Protein AF-A0A7S3AMU2-F1 (afdb_monomer)

Radius of gyration: 18.34 Å; Cα contacts (8 Å, |Δi|>4): 197; chains: 1; bounding box: 48×33×52 Å

Secondary structure (DSSP, 8-state):
-HHHHHHIIIIIS---GGG--HHHHHHHHHHIIIIIIIIHHIIIIIIHHHHTTTHHHHHHS-HHHHTT-HHHHHHHHHHHHHHHHTTHHHHHHHHHHHHHHHHTHHHHHH-HHHHHHHHHHHHHHHHB-TT-TTTBSHHHHHHHHHHHHHHIIIIIIS-HHHHHHHHHHHHHHHHHHHHHHH--------

Solvent-accessible surface area (backbone atoms only — not comparable to full-atom values): 10032 Å² total; per-residue (Å²): 76,41,66,28,36,53,45,30,42,42,72,73,65,59,42,54,86,88,68,61,62,62,66,48,37,47,33,34,38,52,45,33,48,53,42,63,48,50,50,45,43,46,43,60,62,57,47,40,48,64,78,31,64,53,39,64,62,38,26,65,44,58,72,77,58,46,78,71,33,62,69,30,47,52,38,27,52,50,51,40,51,40,55,72,68,52,45,51,72,53,53,50,54,50,49,36,29,45,45,42,39,66,76,39,41,72,55,27,76,76,35,55,67,60,40,42,51,51,18,46,51,52,53,40,48,38,36,66,28,85,89,39,91,80,9,56,37,41,63,56,51,59,45,46,75,49,43,60,60,41,34,49,45,30,51,68,65,29,38,64,84,46,25,62,63,51,47,50,53,49,47,36,57,49,36,26,51,47,33,65,78,64,41,68,83,72,85,78,88,123

Nearest PDB structures (foldseek):
  6jc4-assembly2_C  TM=1.880E-01  e=8.154E+00  Klebsiella pneumoniae

InterPro domains:
  IPR007248 Mpv17/PMP22 [PTHR11266] (3-181)

Mean predicted aligned error: 5.04 Å

Structure (mmCIF, N/CA/C/O backbone):
data_AF-A0A7S3AMU2-F1
#
_entry.id   AF-A0A7S3AMU2-F1
#
loop_
_atom_site.group_PDB
_atom_site.id
_atom_site.type_symbol
_atom_site.label_atom_id
_atom_site.label_alt_id
_atom_site.label_comp_id
_atom_site.label_asym_id
_atom_site.label_entity_id
_atom_site.label_seq_id
_atom_site.pdbx_PDB_ins_code
_atom_site.Cartn_x
_atom_site.Cartn_y
_atom_site.Cartn_z
_atom_site.occupancy
_atom_site.B_iso_or_equiv
_atom_site.auth_seq_id
_atom_site.auth_comp_id
_atom_site.auth_asym_id
_atom_site.auth_atom_id
_atom_site.pdbx_PDB_model_num
ATOM 1 N N . THR A 1 1 ? -3.928 -8.415 -5.963 1.00 86.56 1 THR A N 1
ATOM 2 C CA . THR A 1 1 ? -3.057 -7.461 -6.685 1.00 86.56 1 THR A CA 1
ATOM 3 C C . THR A 1 1 ? -2.975 -7.774 -8.166 1.00 86.56 1 THR A C 1
ATOM 5 O O . THR A 1 1 ? -3.229 -6.880 -8.951 1.00 86.56 1 THR A O 1
ATOM 8 N N . GLN A 1 2 ? -2.711 -9.024 -8.560 1.00 92.75 2 GLN A N 1
ATOM 9 C CA . GLN A 1 2 ? -2.654 -9.442 -9.967 1.00 92.75 2 GLN A CA 1
ATOM 10 C C . GLN A 1 2 ? -3.898 -9.038 -10.777 1.00 92.75 2 GLN A C 1
ATOM 12 O O . GLN A 1 2 ? -3.781 -8.435 -11.836 1.00 92.75 2 GLN A O 1
ATOM 17 N N . VAL A 1 3 ? -5.094 -9.329 -10.253 1.00 93.00 3 VAL A N 1
ATOM 18 C CA . VAL A 1 3 ? -6.367 -8.979 -10.909 1.00 93.00 3 VAL A CA 1
ATOM 19 C C . VAL A 1 3 ? -6.549 -7.464 -11.035 1.00 93.00 3 VAL A C 1
ATOM 21 O O . VAL A 1 3 ? -7.041 -7.000 -12.055 1.00 93.00 3 VAL A O 1
ATOM 24 N N . ALA A 1 4 ? -6.124 -6.692 -10.029 1.00 93.44 4 ALA A N 1
ATOM 25 C CA . ALA A 1 4 ? -6.175 -5.229 -10.073 1.00 93.44 4 ALA A CA 1
ATOM 26 C C . ALA A 1 4 ? -5.278 -4.683 -11.192 1.00 93.44 4 ALA A C 1
ATOM 28 O O . ALA A 1 4 ? -5.691 -3.813 -11.946 1.00 93.44 4 ALA A O 1
ATOM 29 N N . ASP A 1 5 ? -4.083 -5.251 -11.350 1.00 93.56 5 ASP A N 1
ATOM 30 C CA . ASP A 1 5 ? -3.174 -4.882 -12.430 1.00 93.56 5 ASP A CA 1
ATOM 31 C C . ASP A 1 5 ? -3.725 -5.244 -13.820 1.00 93.56 5 ASP A C 1
ATOM 33 O O . ASP A 1 5 ? -3.728 -4.399 -14.712 1.00 93.56 5 ASP A O 1
ATOM 37 N N . LEU A 1 6 ? -4.270 -6.454 -14.000 1.00 93.94 6 LEU A N 1
ATOM 38 C CA . LEU A 1 6 ? -4.914 -6.849 -15.262 1.00 93.94 6 LEU A CA 1
ATOM 39 C C . LEU A 1 6 ? -6.111 -5.952 -15.597 1.00 93.94 6 LEU A C 1
ATOM 41 O O . LEU A 1 6 ? -6.285 -5.567 -16.753 1.00 93.94 6 LEU A O 1
ATOM 45 N N . LEU A 1 7 ? -6.917 -5.589 -14.594 1.00 94.31 7 LEU A N 1
ATOM 46 C CA . LEU A 1 7 ? -8.021 -4.648 -14.761 1.00 94.31 7 LEU A CA 1
ATOM 47 C C . LEU A 1 7 ? -7.506 -3.276 -15.206 1.00 94.31 7 LEU A C 1
ATOM 49 O O . LEU A 1 7 ? -8.052 -2.702 -16.142 1.00 94.31 7 LEU A O 1
ATOM 53 N N . THR A 1 8 ? -6.437 -2.764 -14.594 1.00 93.25 8 THR A N 1
ATOM 54 C CA . THR A 1 8 ? -5.825 -1.501 -15.021 1.00 93.25 8 THR A CA 1
ATOM 55 C C . THR A 1 8 ? -5.335 -1.578 -16.466 1.00 93.25 8 THR A C 1
ATOM 57 O O . THR A 1 8 ? -5.681 -0.714 -17.269 1.00 93.25 8 THR A O 1
ATOM 60 N N . GLN A 1 9 ? -4.594 -2.623 -16.839 1.00 92.56 9 GLN A N 1
ATOM 61 C CA . GLN A 1 9 ? -4.056 -2.759 -18.196 1.00 92.56 9 GLN A CA 1
ATOM 62 C C . GLN A 1 9 ? -5.161 -2.885 -19.263 1.00 92.56 9 GLN A C 1
ATOM 64 O O . GLN A 1 9 ? -5.064 -2.297 -20.339 1.00 92.56 9 GLN A O 1
ATOM 69 N N . THR A 1 10 ? -6.238 -3.615 -18.971 1.00 92.75 10 THR A N 1
ATOM 70 C CA . THR A 1 10 ? -7.307 -3.887 -19.950 1.00 92.75 10 THR A CA 1
ATOM 71 C C . THR A 1 10 ? -8.403 -2.822 -19.972 1.00 92.75 10 THR A C 1
ATOM 73 O O . THR A 1 10 ? -8.850 -2.433 -21.046 1.00 92.75 10 THR A O 1
ATOM 76 N N . ALA A 1 11 ? -8.845 -2.322 -18.816 1.00 91.81 11 ALA A N 1
ATOM 77 C CA . ALA A 1 11 ? -9.978 -1.400 -18.725 1.00 91.81 11 ALA A CA 1
ATOM 78 C C . ALA A 1 11 ? -9.556 0.076 -18.695 1.00 91.81 11 ALA A C 1
ATOM 80 O O . ALA A 1 11 ? -10.233 0.909 -19.301 1.00 91.81 11 ALA A O 1
ATOM 81 N N . LEU A 1 12 ? -8.452 0.409 -18.012 1.00 90.38 12 LEU A N 1
ATOM 82 C CA . LEU A 1 12 ? -7.975 1.794 -17.897 1.00 90.38 12 LEU A CA 1
ATOM 83 C C . LEU A 1 12 ? -7.012 2.155 -19.033 1.00 90.38 12 LEU A C 1
ATOM 85 O O . LEU A 1 12 ? -7.186 3.189 -19.671 1.00 90.38 12 LEU A O 1
ATOM 89 N N . GLU A 1 13 ? -6.044 1.285 -19.328 1.00 89.75 13 GLU A N 1
ATOM 90 C CA . GLU A 1 13 ? -5.067 1.488 -20.412 1.00 89.75 13 GLU A CA 1
ATOM 91 C C . GLU A 1 13 ? -5.557 0.969 -21.774 1.00 89.75 13 GLU A C 1
ATOM 93 O O . GLU A 1 13 ? -4.945 1.271 -22.795 1.00 89.75 13 GLU A O 1
ATOM 98 N N . ARG A 1 14 ? -6.669 0.218 -21.811 1.00 91.19 14 ARG A N 1
ATOM 99 C CA . ARG A 1 14 ? -7.281 -0.337 -23.036 1.00 91.19 14 ARG A CA 1
ATOM 100 C C . ARG A 1 14 ? -6.330 -1.187 -23.889 1.00 91.19 14 ARG A C 1
ATOM 102 O O . ARG A 1 14 ? -6.468 -1.224 -25.112 1.00 91.19 14 ARG A O 1
ATOM 109 N N . LYS A 1 15 ? -5.384 -1.891 -23.262 1.00 89.62 15 LYS A N 1
ATOM 110 C CA . LYS A 1 15 ? -4.494 -2.824 -23.964 1.00 89.62 15 LYS A CA 1
ATOM 111 C C . LYS A 1 15 ? -5.264 -4.048 -24.445 1.00 89.62 15 LYS A C 1
ATOM 113 O O . LYS A 1 15 ? -6.112 -4.583 -23.725 1.00 89.62 15 LYS A O 1
ATOM 118 N N . ALA A 1 16 ? -4.941 -4.516 -25.649 1.00 90.75 16 ALA A N 1
ATOM 119 C CA . ALA A 1 16 ? -5.416 -5.809 -26.114 1.00 90.75 16 ALA A CA 1
ATOM 120 C C . ALA A 1 16 ? -4.770 -6.931 -25.288 1.00 90.75 16 ALA A C 1
ATOM 122 O O . ALA A 1 16 ? -3.679 -6.772 -24.744 1.00 90.75 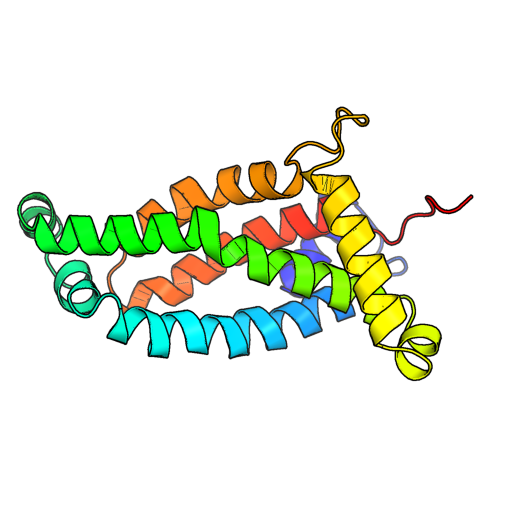16 ALA A O 1
ATOM 123 N N . TRP A 1 17 ? -5.416 -8.098 -25.229 1.00 86.69 17 TRP A N 1
ATOM 124 C CA . TRP A 1 17 ? -4.894 -9.260 -24.495 1.00 86.69 17 TRP A CA 1
ATOM 125 C C . TRP A 1 17 ? -3.487 -9.690 -24.938 1.00 86.69 17 TRP A C 1
ATOM 127 O O . TRP A 1 17 ? -2.725 -10.207 -24.124 1.00 86.69 17 TRP A O 1
ATOM 137 N N . ALA A 1 18 ? -3.142 -9.463 -26.208 1.00 88.62 18 ALA A N 1
ATOM 138 C CA . ALA A 1 18 ? -1.820 -9.757 -26.755 1.00 88.62 18 ALA A CA 1
ATOM 139 C C . ALA A 1 18 ? -0.721 -8.808 -26.239 1.00 88.62 18 ALA A C 1
ATOM 141 O O . ALA A 1 18 ? 0.439 -9.206 -26.188 1.00 88.62 18 ALA A O 1
ATOM 142 N N . ASP A 1 19 ? -1.090 -7.598 -25.808 1.00 90.44 19 ASP A N 1
ATOM 143 C CA . ASP A 1 19 ? -0.165 -6.527 -25.415 1.00 90.44 19 ASP A CA 1
ATOM 144 C C . ASP A 1 19 ? -0.046 -6.379 -23.888 1.00 90.44 19 ASP A C 1
ATOM 146 O O . ASP A 1 19 ? 0.442 -5.366 -23.379 1.00 90.44 19 ASP A O 1
ATOM 150 N N . ILE A 1 20 ? -0.532 -7.368 -23.130 1.00 91.94 20 ILE A N 1
ATOM 151 C CA . ILE A 1 20 ? -0.447 -7.364 -21.668 1.00 91.94 20 ILE A CA 1
ATOM 152 C C . ILE A 1 20 ? 1.016 -7.475 -21.232 1.00 91.94 20 ILE A C 1
ATOM 154 O O . ILE A 1 20 ? 1.739 -8.399 -21.609 1.00 91.94 20 ILE A O 1
ATOM 158 N N . ASP A 1 21 ? 1.432 -6.559 -20.356 1.00 92.00 21 ASP A N 1
ATOM 159 C CA . ASP A 1 21 ? 2.734 -6.604 -19.705 1.00 92.00 21 ASP A CA 1
ATOM 160 C C . ASP A 1 21 ? 2.694 -7.617 -18.552 1.00 92.00 21 ASP A C 1
ATOM 162 O O . ASP A 1 21 ? 2.280 -7.329 -17.421 1.00 92.00 21 ASP A O 1
ATOM 166 N N . TRP A 1 22 ? 3.125 -8.839 -18.859 1.00 92.62 22 TRP A N 1
ATOM 167 C CA . TRP A 1 22 ? 3.223 -9.928 -17.890 1.00 92.62 22 TRP A CA 1
ATOM 168 C C . TRP A 1 22 ? 4.362 -9.740 -16.881 1.00 92.62 22 TRP A C 1
ATOM 170 O O . TRP A 1 22 ? 4.283 -10.294 -15.784 1.00 92.62 22 TRP A O 1
ATOM 180 N N . ARG A 1 23 ? 5.396 -8.941 -17.194 1.00 91.19 23 ARG A N 1
ATOM 181 C CA . ARG A 1 23 ? 6.473 -8.628 -16.235 1.00 91.19 23 ARG A CA 1
ATOM 182 C C . ARG A 1 23 ? 5.950 -7.708 -15.142 1.00 91.19 23 ARG A C 1
ATOM 184 O O . ARG A 1 23 ? 6.099 -8.016 -13.961 1.00 91.19 23 ARG A O 1
ATOM 191 N N . ARG A 1 24 ? 5.231 -6.650 -15.522 1.00 91.00 24 ARG A N 1
ATOM 192 C CA . ARG A 1 24 ? 4.463 -5.813 -14.590 1.00 91.00 24 ARG A CA 1
ATOM 193 C C . ARG A 1 24 ? 3.499 -6.656 -13.757 1.00 91.00 24 ARG A C 1
ATOM 195 O O . ARG A 1 24 ? 3.449 -6.516 -12.535 1.00 91.00 24 ARG A O 1
ATOM 202 N N . ASN A 1 25 ? 2.781 -7.584 -14.387 1.00 94.06 25 ASN A N 1
ATOM 203 C CA . ASN A 1 25 ? 1.869 -8.463 -13.663 1.00 94.06 25 ASN A CA 1
ATOM 204 C C . ASN A 1 25 ? 2.591 -9.348 -12.628 1.00 94.06 25 ASN A C 1
ATOM 206 O O . ASN A 1 25 ? 2.084 -9.556 -11.520 1.00 94.06 25 ASN A O 1
ATOM 210 N N . ALA A 1 26 ? 3.801 -9.816 -12.948 1.00 93.62 26 ALA A N 1
ATOM 211 C CA . ALA A 1 26 ? 4.656 -10.552 -12.023 1.00 93.62 26 ALA A CA 1
ATOM 212 C C . ALA A 1 26 ? 5.091 -9.688 -10.826 1.00 93.62 26 ALA A C 1
ATOM 214 O O . ALA A 1 26 ? 5.010 -10.169 -9.694 1.00 93.62 26 ALA A O 1
ATOM 215 N N . VAL A 1 27 ? 5.445 -8.409 -11.032 1.00 93.94 27 VAL A N 1
ATOM 216 C CA . VAL A 1 27 ? 5.729 -7.454 -9.935 1.00 93.94 27 VAL A CA 1
ATOM 217 C C . VAL A 1 27 ? 4.553 -7.395 -8.965 1.00 93.94 27 VAL A C 1
ATOM 219 O O . VAL A 1 27 ? 4.725 -7.616 -7.766 1.00 93.94 27 VAL A O 1
ATOM 222 N N . PHE A 1 28 ? 3.338 -7.164 -9.469 1.00 93.50 28 PHE A N 1
ATOM 223 C CA . PHE A 1 28 ? 2.147 -7.081 -8.620 1.00 93.50 28 PHE A CA 1
ATOM 224 C C . PHE A 1 28 ? 1.785 -8.412 -7.961 1.00 93.50 28 PHE A C 1
ATOM 226 O O . PHE A 1 28 ? 1.238 -8.419 -6.855 1.00 93.50 28 PHE A O 1
ATOM 233 N N . THR A 1 29 ? 2.095 -9.538 -8.598 1.00 94.50 29 THR A N 1
ATOM 234 C CA . THR A 1 29 ? 1.893 -10.873 -8.022 1.00 94.50 29 THR A CA 1
ATOM 235 C C . THR A 1 29 ? 2.840 -11.108 -6.847 1.00 94.50 29 THR A C 1
ATOM 237 O O . THR A 1 29 ? 2.378 -11.423 -5.750 1.00 94.50 29 THR A O 1
ATOM 240 N N . LEU A 1 30 ? 4.142 -10.867 -7.034 1.00 93.81 30 LEU A N 1
ATOM 241 C CA . LEU A 1 30 ? 5.155 -11.011 -5.984 1.00 93.81 30 LEU A CA 1
ATOM 242 C C . LEU A 1 30 ? 4.928 -10.026 -4.838 1.00 93.81 30 LEU A C 1
ATOM 244 O O . LEU A 1 30 ? 4.982 -10.414 -3.673 1.00 93.81 30 LEU A O 1
ATOM 248 N N . PHE A 1 31 ? 4.605 -8.774 -5.155 1.00 93.19 31 PHE A N 1
ATOM 249 C CA . PHE A 1 31 ? 4.276 -7.764 -4.157 1.00 93.19 31 PHE A CA 1
ATOM 250 C C . PHE A 1 31 ? 3.013 -8.130 -3.368 1.00 93.19 31 PHE A C 1
ATOM 252 O O . PHE A 1 31 ? 2.988 -8.030 -2.142 1.00 93.19 31 PHE A O 1
ATOM 259 N N . GLY A 1 32 ? 1.976 -8.626 -4.047 1.00 91.94 32 GLY A N 1
ATOM 260 C CA . GLY A 1 32 ? 0.749 -9.071 -3.392 1.00 91.94 32 GLY A CA 1
ATOM 261 C C . GLY A 1 32 ? 0.951 -10.252 -2.457 1.00 91.94 32 GLY A C 1
ATOM 262 O O . GLY A 1 32 ? 0.430 -10.240 -1.347 1.00 91.94 32 GLY A O 1
ATOM 263 N N . PHE A 1 33 ? 1.715 -11.255 -2.881 1.00 92.44 33 PHE A N 1
ATOM 264 C CA . PHE A 1 33 ? 2.000 -12.415 -2.046 1.00 92.44 33 PHE A CA 1
ATOM 265 C C . PHE A 1 33 ? 2.957 -12.069 -0.897 1.00 92.44 33 PHE A C 1
ATOM 267 O O . PHE A 1 33 ? 2.633 -12.280 0.269 1.00 92.44 33 PHE A O 1
ATOM 274 N N . GLY A 1 34 ? 4.121 -11.499 -1.214 1.00 90.31 34 GLY A N 1
ATOM 275 C CA . GLY A 1 34 ? 5.175 -11.241 -0.237 1.00 90.31 34 GLY A CA 1
ATOM 276 C C . GLY A 1 34 ? 4.814 -10.137 0.752 1.00 90.31 34 GLY A C 1
ATOM 277 O O . GLY A 1 34 ? 4.923 -10.333 1.963 1.00 90.31 34 GLY A O 1
ATOM 278 N N . TYR A 1 35 ? 4.353 -8.984 0.260 1.00 88.88 35 TYR A N 1
ATOM 279 C CA . TYR A 1 35 ? 4.034 -7.858 1.130 1.00 88.88 35 TYR A CA 1
ATOM 280 C C . TYR A 1 35 ? 2.628 -7.985 1.720 1.00 88.88 35 TYR A C 1
ATOM 282 O O . TYR A 1 35 ? 2.489 -8.184 2.924 1.00 88.88 35 TYR A O 1
ATOM 290 N N . PHE A 1 36 ? 1.578 -7.925 0.895 1.00 87.19 36 PHE A N 1
ATOM 291 C CA . PHE A 1 36 ? 0.201 -7.934 1.413 1.00 87.19 36 PHE A CA 1
ATOM 292 C C . PHE A 1 36 ? -0.219 -9.274 2.030 1.00 87.19 36 PHE A C 1
ATOM 294 O O . PHE A 1 36 ? -1.037 -9.285 2.949 1.00 87.19 36 PHE A O 1
ATOM 301 N N . GLY A 1 37 ? 0.325 -10.391 1.546 1.00 87.50 37 GLY A N 1
ATOM 302 C CA . GLY A 1 37 ? 0.081 -11.716 2.109 1.00 87.50 37 GLY A CA 1
ATOM 303 C C . GLY A 1 37 ? 0.875 -11.943 3.391 1.00 87.50 37 GLY A C 1
ATOM 304 O O . GLY A 1 37 ? 0.285 -12.097 4.454 1.00 87.50 37 GLY A O 1
ATOM 305 N N . CYS A 1 38 ? 2.208 -11.950 3.315 1.00 90.69 38 CYS A N 1
ATOM 306 C CA . CYS A 1 38 ? 3.047 -12.330 4.456 1.00 90.69 38 CYS A CA 1
ATOM 307 C C . CYS A 1 38 ? 3.329 -11.163 5.417 1.00 90.69 38 CYS A C 1
ATOM 309 O O . CYS A 1 38 ? 3.018 -11.249 6.608 1.00 90.69 38 CYS A O 1
ATOM 311 N N . ALA A 1 39 ? 3.921 -10.070 4.925 1.00 90.31 39 ALA A N 1
ATOM 312 C CA . ALA A 1 39 ? 4.395 -8.978 5.782 1.00 90.31 39 ALA A CA 1
ATOM 313 C C . ALA A 1 39 ? 3.244 -8.210 6.453 1.00 90.31 39 ALA A C 1
ATOM 315 O O . ALA A 1 39 ? 3.280 -7.965 7.660 1.00 90.31 39 ALA A O 1
ATOM 316 N N . GLN A 1 40 ? 2.195 -7.881 5.700 1.00 90.25 40 GLN A N 1
ATOM 317 C CA . GLN A 1 40 ? 1.019 -7.185 6.221 1.00 90.25 40 GLN A CA 1
ATOM 318 C C . GLN A 1 40 ? 0.238 -8.067 7.199 1.00 90.25 40 GLN A C 1
ATOM 320 O O . GLN A 1 40 ? -0.205 -7.577 8.236 1.00 90.25 40 GLN A O 1
ATOM 325 N N . TYR A 1 41 ? 0.110 -9.374 6.932 1.00 90.00 41 TYR A N 1
ATOM 326 C CA . TYR A 1 41 ? -0.484 -10.292 7.906 1.00 90.00 41 TYR A CA 1
ATOM 327 C C . TYR A 1 41 ? 0.320 -10.300 9.206 1.00 90.00 41 TYR A C 1
ATOM 329 O O . TYR A 1 41 ? -0.250 -10.180 10.290 1.00 90.00 41 TYR A O 1
ATOM 337 N N . TYR A 1 42 ? 1.650 -10.382 9.116 1.00 91.62 42 TYR A N 1
ATOM 338 C CA . TYR A 1 42 ? 2.498 -10.316 10.299 1.00 91.62 42 TYR A CA 1
ATOM 339 C C . TYR A 1 42 ? 2.298 -9.001 11.070 1.00 91.62 42 TYR A C 1
ATOM 341 O O . TYR A 1 42 ? 2.078 -9.033 12.283 1.00 91.62 42 TYR A O 1
ATOM 349 N N . LEU A 1 43 ? 2.275 -7.862 10.374 1.00 91.38 43 LEU A N 1
ATOM 350 C CA . LEU A 1 43 ? 2.040 -6.545 10.964 1.00 91.38 43 LEU A CA 1
ATOM 351 C C . LEU A 1 43 ? 0.678 -6.459 11.671 1.00 91.38 43 LEU A C 1
ATOM 353 O O . LEU A 1 43 ? 0.625 -6.166 12.864 1.00 91.38 43 LEU A O 1
ATOM 357 N N . TYR A 1 44 ? -0.420 -6.746 10.974 1.00 88.12 44 TYR A N 1
ATOM 358 C CA . TYR A 1 44 ? -1.763 -6.567 11.527 1.00 88.12 44 TYR A CA 1
ATOM 359 C C . TYR A 1 44 ? -2.145 -7.631 12.555 1.00 88.12 44 TYR A C 1
ATOM 361 O O . TYR A 1 44 ? -2.825 -7.326 13.533 1.00 88.12 44 TYR A O 1
ATOM 369 N N . VAL A 1 45 ? -1.709 -8.878 12.379 1.00 87.56 45 VAL A N 1
ATOM 370 C CA . VAL A 1 45 ? -2.106 -9.963 13.284 1.00 87.56 45 VAL A CA 1
ATOM 371 C C . VAL A 1 45 ? -1.167 -10.082 14.477 1.00 87.56 45 VAL A C 1
ATOM 373 O O . VAL A 1 45 ? -1.645 -10.280 15.592 1.00 87.56 45 VAL A O 1
ATOM 376 N N . ASN A 1 46 ? 0.147 -9.926 14.297 1.00 90.19 46 ASN A N 1
ATOM 377 C CA . ASN A 1 46 ? 1.106 -10.132 15.387 1.00 90.19 46 ASN A CA 1
ATOM 378 C C . ASN A 1 46 ? 1.492 -8.819 16.068 1.00 90.19 46 ASN A C 1
ATOM 380 O O . ASN A 1 46 ? 1.471 -8.740 17.296 1.00 90.19 46 ASN A O 1
ATOM 384 N N . LEU A 1 47 ? 1.844 -7.786 15.299 1.00 91.88 47 LEU A N 1
ATOM 385 C CA . LEU A 1 47 ? 2.338 -6.534 15.878 1.00 91.88 47 LEU A CA 1
ATOM 386 C C . LEU A 1 47 ? 1.192 -5.663 16.393 1.00 91.88 47 LEU A C 1
ATOM 388 O O . LEU A 1 47 ? 1.200 -5.284 17.561 1.00 91.88 47 LEU A O 1
ATOM 392 N N . PHE A 1 48 ? 0.156 -5.420 15.589 1.00 89.56 48 PHE A N 1
ATOM 393 C CA . PHE A 1 48 ? -0.971 -4.578 16.002 1.00 89.56 48 PHE A CA 1
ATOM 394 C C . PHE A 1 48 ? -1.760 -5.184 17.162 1.00 89.56 48 PHE A C 1
ATOM 396 O O . PHE A 1 48 ? -2.146 -4.452 18.069 1.00 89.56 48 PHE A O 1
ATOM 403 N N . SER A 1 49 ? -1.931 -6.508 17.208 1.00 86.19 49 SER A N 1
ATOM 404 C CA . SER A 1 49 ? -2.559 -7.171 18.361 1.00 86.19 49 SER A CA 1
ATOM 405 C C . SER A 1 49 ? -1.792 -6.938 19.667 1.00 86.19 49 SER A C 1
ATOM 407 O O . SER A 1 49 ? -2.397 -6.909 20.737 1.00 86.19 49 SER A O 1
ATOM 409 N N . ARG A 1 50 ? -0.467 -6.738 19.596 1.00 88.50 50 ARG A N 1
ATOM 410 C CA . ARG A 1 50 ? 0.382 -6.432 20.757 1.00 88.50 50 ARG A CA 1
ATOM 411 C C . ARG A 1 50 ? 0.406 -4.940 21.077 1.00 88.50 50 ARG A C 1
ATOM 413 O O . ARG A 1 50 ? 0.271 -4.570 22.238 1.00 88.50 50 ARG A O 1
ATOM 420 N N . TRP A 1 51 ? 0.579 -4.087 20.070 1.00 90.69 51 TRP A N 1
ATOM 421 C CA . TRP A 1 51 ? 0.691 -2.634 20.241 1.00 90.69 51 TRP A CA 1
ATOM 422 C C . TRP A 1 51 ? -0.648 -1.972 20.578 1.00 90.69 51 TRP A C 1
ATOM 424 O O . TRP A 1 51 ? -0.690 -0.991 21.315 1.00 90.69 51 TRP A O 1
ATOM 434 N N . PHE A 1 52 ? -1.752 -2.544 20.096 1.00 88.31 52 PHE A N 1
ATOM 435 C CA . PHE A 1 52 ? -3.108 -2.038 20.272 1.00 88.31 52 PHE A CA 1
ATOM 436 C C . PHE A 1 52 ? -4.011 -3.108 20.894 1.00 88.31 52 PHE A C 1
ATOM 438 O O . PHE A 1 52 ? -5.081 -3.415 20.372 1.00 88.31 52 PHE A O 1
ATOM 445 N N . ALA A 1 53 ? -3.613 -3.659 22.045 1.00 76.00 53 ALA A N 1
ATOM 446 C CA . ALA A 1 53 ? -4.320 -4.752 22.728 1.00 76.00 53 ALA A CA 1
ATOM 447 C C . ALA A 1 53 ? -5.819 -4.476 23.025 1.00 76.00 53 ALA A C 1
ATOM 449 O O . ALA A 1 53 ? -6.605 -5.405 23.197 1.00 76.00 53 ALA A O 1
ATOM 450 N N . GLY A 1 54 ? -6.255 -3.208 23.036 1.00 80.88 54 GLY A N 1
ATOM 451 C CA . GLY A 1 54 ? -7.667 -2.814 23.172 1.00 80.88 54 GLY A CA 1
ATOM 452 C C . GLY A 1 54 ? -8.479 -2.793 21.866 1.00 80.88 54 GLY A C 1
ATOM 453 O O . GLY A 1 54 ? -9.704 -2.668 21.913 1.00 80.88 54 GLY A O 1
ATOM 454 N N . ALA A 1 55 ? -7.833 -2.925 20.704 1.00 83.00 55 ALA A N 1
ATOM 455 C CA . ALA A 1 55 ? -8.467 -2.784 19.395 1.00 83.00 55 ALA A CA 1
ATOM 456 C C . ALA A 1 55 ? -9.523 -3.862 19.136 1.00 83.00 55 ALA A C 1
ATO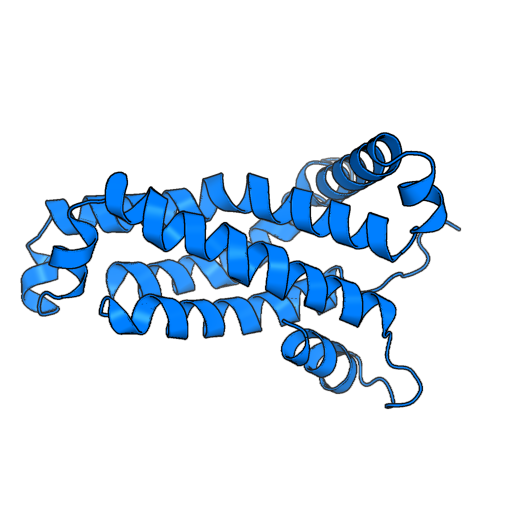M 458 O O . ALA A 1 55 ? -10.592 -3.547 18.617 1.00 83.00 55 ALA A O 1
ATOM 459 N N . ALA A 1 56 ? -9.261 -5.107 19.549 1.00 84.19 56 ALA A N 1
ATOM 460 C CA . ALA A 1 56 ? -10.199 -6.213 19.370 1.00 84.19 56 ALA A CA 1
ATOM 461 C C . ALA A 1 56 ? -11.491 -6.013 20.172 1.00 84.19 56 ALA A C 1
ATOM 463 O O . ALA A 1 56 ? -12.589 -6.221 19.655 1.00 84.19 56 ALA A O 1
ATOM 464 N N . ARG A 1 57 ? -11.369 -5.540 21.419 1.00 88.25 57 ARG A N 1
ATOM 465 C CA . ARG A 1 57 ? -12.521 -5.171 22.250 1.00 88.25 57 ARG A CA 1
ATOM 466 C C . ARG A 1 57 ? -13.313 -4.044 21.590 1.00 88.25 57 ARG A C 1
ATOM 468 O O . ARG A 1 57 ? -14.522 -4.170 21.439 1.00 88.25 57 ARG A O 1
ATOM 475 N N . PHE A 1 58 ? -12.633 -2.972 21.184 1.00 88.75 58 PHE A N 1
ATOM 476 C CA . PHE A 1 58 ? -13.261 -1.801 20.570 1.00 88.75 58 PHE A CA 1
ATOM 477 C C . PHE A 1 58 ? -14.015 -2.152 19.279 1.00 88.75 58 PHE A C 1
ATOM 479 O O . PHE A 1 58 ? -15.184 -1.803 19.135 1.00 88.75 58 PHE A O 1
ATOM 486 N N . ALA A 1 59 ? -13.398 -2.908 18.366 1.00 88.06 59 ALA A N 1
ATOM 487 C CA . ALA A 1 59 ? -14.035 -3.267 17.098 1.00 88.06 59 ALA A CA 1
ATOM 488 C C . ALA A 1 59 ? -15.222 -4.229 17.254 1.00 88.06 59 ALA A C 1
ATOM 490 O O . ALA A 1 59 ? -16.053 -4.310 16.359 1.00 88.06 59 ALA A O 1
ATOM 491 N N . ASN A 1 60 ? -15.344 -4.948 18.369 1.00 88.44 60 ASN A N 1
ATOM 492 C CA . ASN A 1 60 ? -16.482 -5.842 18.598 1.00 88.44 60 ASN A CA 1
ATOM 493 C C . ASN A 1 60 ? -17.625 -5.181 19.387 1.00 88.44 60 ASN A C 1
ATOM 495 O O . ASN A 1 60 ? -18.691 -5.774 19.534 1.00 88.44 60 ASN A O 1
ATOM 499 N N . GLN A 1 61 ? -17.448 -3.947 19.865 1.00 89.31 61 GLN A N 1
ATOM 500 C CA . GLN A 1 61 ? -18.523 -3.197 20.514 1.00 89.31 61 GLN A CA 1
ATOM 501 C C . GLN A 1 61 ? -19.570 -2.703 19.497 1.00 89.31 61 GLN A C 1
ATOM 503 O O . GLN A 1 61 ? -19.212 -2.374 18.357 1.00 89.31 61 GLN A O 1
ATOM 508 N N . PRO A 1 62 ? -20.843 -2.547 19.913 1.00 87.44 62 PRO A N 1
ATOM 509 C CA . PRO A 1 62 ? -21.840 -1.797 19.152 1.00 87.44 62 PRO A CA 1
ATOM 510 C C . PRO A 1 62 ? -21.383 -0.353 18.911 1.00 87.44 62 PRO A C 1
ATOM 512 O O . PRO A 1 62 ? -20.770 0.254 19.788 1.00 87.44 62 PRO A O 1
ATOM 515 N N . ILE A 1 63 ? -21.744 0.232 17.764 1.00 84.88 63 ILE A N 1
ATOM 516 C CA . ILE A 1 63 ? -21.322 1.591 17.360 1.00 84.88 63 ILE A CA 1
ATOM 517 C C . ILE A 1 63 ? -21.587 2.626 18.465 1.00 84.88 63 ILE A C 1
ATOM 519 O O . ILE A 1 63 ? -20.718 3.434 18.777 1.00 84.88 63 ILE A O 1
ATOM 523 N N . ARG A 1 64 ? -22.748 2.552 19.130 1.00 87.44 64 ARG A N 1
ATOM 524 C CA . ARG A 1 64 ? -23.102 3.460 20.232 1.00 87.44 64 ARG A CA 1
ATOM 525 C C . ARG A 1 64 ? -22.111 3.397 21.400 1.00 87.44 64 ARG A C 1
ATOM 527 O O . ARG A 1 64 ? -21.773 4.434 21.954 1.00 87.44 64 ARG A O 1
ATOM 534 N N . ALA A 1 65 ? -21.636 2.205 21.757 1.00 88.31 65 ALA A N 1
ATOM 535 C CA . ALA A 1 65 ? -20.660 2.033 22.832 1.00 88.31 65 ALA A CA 1
ATOM 536 C C . ALA A 1 65 ? -19.263 2.530 22.421 1.00 88.31 65 ALA A C 1
ATOM 538 O O . ALA A 1 65 ? -18.543 3.089 23.248 1.00 88.31 65 ALA A O 1
ATOM 539 N N . ARG A 1 66 ? -18.916 2.426 21.129 1.00 87.62 66 ARG A N 1
ATOM 540 C CA . ARG A 1 66 ? -17.653 2.959 20.595 1.00 87.62 66 ARG A CA 1
ATOM 541 C C . ARG A 1 66 ? -17.558 4.475 20.702 1.00 87.62 66 ARG A C 1
ATOM 543 O O . ARG A 1 66 ? -16.465 4.992 20.902 1.00 87.62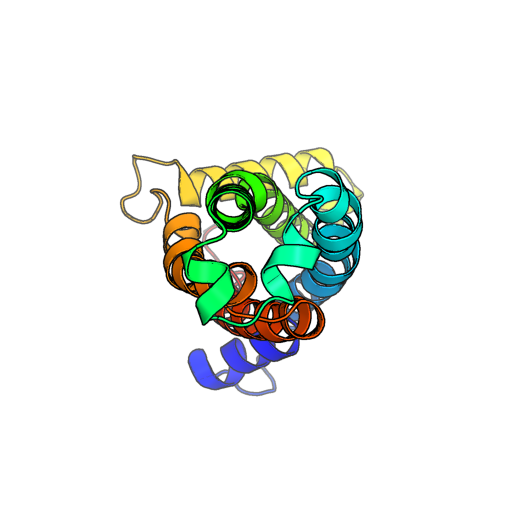 66 ARG A O 1
ATOM 550 N N . MET A 1 67 ? -18.679 5.193 20.600 1.00 87.25 67 MET A N 1
ATOM 551 C CA . MET A 1 67 ? -18.699 6.660 20.712 1.00 87.25 67 MET A CA 1
ATOM 552 C C . MET A 1 67 ? -18.2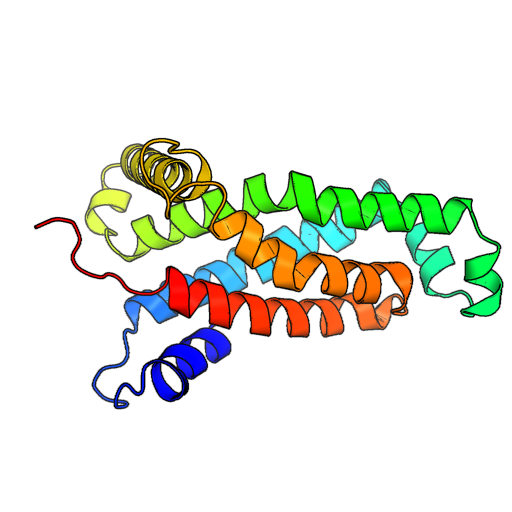60 7.155 22.095 1.00 87.25 67 MET A C 1
ATOM 554 O O . MET A 1 67 ? -17.744 8.262 22.211 1.00 87.25 67 MET A O 1
ATOM 558 N N . THR A 1 68 ? -18.427 6.326 23.125 1.00 90.88 68 THR A N 1
ATOM 559 C CA . THR A 1 68 ? -18.041 6.636 24.508 1.00 90.88 68 THR A CA 1
ATOM 560 C C . THR A 1 68 ? -16.744 5.947 24.951 1.00 90.88 68 THR A C 1
ATOM 562 O O . THR A 1 68 ? -16.203 6.286 26.001 1.00 90.88 68 THR A O 1
ATOM 565 N N . ASP A 1 69 ? -16.214 4.993 24.174 1.00 90.25 69 ASP A N 1
ATOM 566 C CA . ASP A 1 69 ? -14.953 4.298 24.472 1.00 90.25 69 ASP A CA 1
ATOM 567 C C . ASP A 1 69 ? -13.740 5.097 23.964 1.00 90.25 69 ASP A C 1
ATOM 569 O O . ASP A 1 69 ? -13.120 4.761 22.953 1.00 90.25 69 ASP A O 1
ATOM 573 N N . PHE A 1 70 ? -13.376 6.161 24.686 1.00 90.06 70 PHE A N 1
ATOM 574 C CA . PHE A 1 70 ? -12.223 7.007 24.347 1.00 90.06 70 PHE A CA 1
ATOM 575 C C . PHE A 1 70 ? -10.897 6.235 24.288 1.00 90.06 70 PHE A C 1
ATOM 577 O O . PHE A 1 70 ? -10.020 6.562 23.489 1.00 90.06 70 PHE A O 1
ATOM 584 N N . ALA A 1 71 ? -10.732 5.195 25.111 1.00 90.19 71 ALA A N 1
ATOM 585 C CA . ALA A 1 71 ? -9.534 4.359 25.082 1.00 90.19 71 ALA A CA 1
ATOM 586 C C . ALA A 1 71 ? -9.450 3.562 23.770 1.00 90.19 71 ALA A C 1
ATOM 588 O O . ALA A 1 71 ? -8.398 3.524 23.129 1.00 90.19 71 ALA A O 1
ATOM 589 N N . GLY A 1 72 ? -10.571 2.979 23.338 1.00 90.06 72 GLY A N 1
ATOM 590 C CA . GLY A 1 72 ? -10.679 2.292 22.056 1.00 90.06 72 GLY A CA 1
ATOM 591 C C . GLY A 1 72 ? -10.506 3.228 20.857 1.00 90.06 72 GLY A C 1
ATOM 592 O O . GLY A 1 72 ? -9.780 2.890 19.924 1.00 90.06 72 GLY A O 1
ATOM 593 N N . GLN A 1 73 ? -11.067 4.440 20.920 1.00 91.94 73 GLN A N 1
ATOM 594 C CA . GLN A 1 73 ? -10.875 5.473 19.896 1.00 91.94 73 GLN A CA 1
ATOM 595 C C . GLN A 1 73 ? -9.404 5.868 19.757 1.00 91.94 73 GLN A C 1
ATOM 597 O O . GLN A 1 73 ? -8.891 5.912 18.644 1.00 91.94 73 GLN A O 1
ATOM 602 N N . ARG A 1 74 ? -8.687 6.086 20.868 1.00 91.81 74 ARG A N 1
ATOM 603 C CA . ARG A 1 74 ? -7.241 6.374 20.837 1.00 91.81 74 ARG A CA 1
ATOM 604 C C . ARG A 1 74 ? -6.444 5.241 20.197 1.00 91.81 74 ARG A C 1
ATOM 606 O O . ARG A 1 74 ? -5.533 5.510 19.421 1.00 91.81 74 ARG A O 1
ATOM 613 N N . ALA A 1 75 ? -6.793 3.988 20.486 1.00 91.44 75 ALA A N 1
ATOM 614 C CA . ALA A 1 75 ? -6.155 2.835 19.856 1.00 91.44 75 ALA A CA 1
ATOM 615 C C . ALA A 1 75 ? -6.473 2.741 18.352 1.00 91.44 75 ALA A C 1
ATOM 617 O O . ALA A 1 75 ? -5.599 2.375 17.569 1.00 91.44 75 ALA A O 1
ATOM 618 N N . ALA A 1 76 ? -7.698 3.069 17.932 1.00 92.12 76 ALA A N 1
ATOM 619 C CA . ALA A 1 76 ? -8.079 3.112 16.520 1.00 92.12 76 ALA A CA 1
ATOM 620 C C . ALA A 1 76 ? -7.349 4.238 15.774 1.00 92.12 76 ALA A C 1
ATOM 622 O O . ALA A 1 76 ? -6.745 3.983 14.741 1.00 92.12 76 ALA A O 1
ATOM 623 N N . VAL A 1 77 ? -7.308 5.448 16.338 1.00 93.62 77 VAL A N 1
ATOM 624 C CA . VAL A 1 77 ? -6.531 6.572 15.791 1.00 93.62 77 VAL A CA 1
ATOM 625 C C . VAL A 1 77 ? -5.047 6.222 15.708 1.00 93.62 77 VAL A C 1
ATOM 627 O O . VAL A 1 77 ? -4.409 6.530 14.711 1.00 93.62 77 VAL A O 1
ATOM 630 N N . GLY A 1 78 ? -4.499 5.525 16.707 1.00 93.81 78 GLY A N 1
ATOM 631 C CA . GLY A 1 78 ? -3.120 5.038 16.664 1.00 93.81 78 GLY A CA 1
ATOM 632 C C . GLY A 1 78 ? -2.852 4.069 15.507 1.00 93.81 78 GLY A C 1
ATOM 633 O O . GLY A 1 78 ? -1.823 4.199 14.850 1.00 93.81 78 GLY A O 1
ATOM 634 N N . GLN A 1 79 ? -3.780 3.146 15.222 1.00 94.00 79 GLN A N 1
ATOM 635 C CA . GLN A 1 79 ? -3.692 2.257 14.052 1.00 94.00 79 GLN A CA 1
ATOM 636 C C . GLN A 1 79 ? -3.732 3.057 12.745 1.00 94.00 79 GLN A C 1
ATOM 638 O O . GLN A 1 79 ? -2.863 2.861 11.905 1.00 94.00 79 GLN A O 1
ATOM 643 N N . ILE A 1 80 ? -4.671 4.002 12.619 1.00 95.00 80 ILE A N 1
ATOM 644 C CA . ILE A 1 80 ? -4.817 4.865 11.435 1.00 95.00 80 ILE A CA 1
ATOM 645 C C . ILE A 1 80 ? -3.539 5.684 11.200 1.00 95.00 80 ILE A C 1
ATOM 647 O O . ILE A 1 80 ? -2.992 5.692 10.109 1.00 95.00 80 ILE A O 1
ATOM 651 N N . LEU A 1 81 ? -3.012 6.357 12.226 1.00 95.75 81 LEU A N 1
ATOM 652 C CA . LEU A 1 81 ? -1.802 7.173 12.079 1.00 95.75 81 LEU A CA 1
ATOM 653 C C . LEU A 1 81 ? -0.570 6.330 11.744 1.00 95.75 81 LEU A C 1
ATOM 655 O O . LEU A 1 81 ? 0.275 6.767 10.966 1.00 95.75 81 LEU A O 1
ATOM 659 N N . PHE A 1 82 ? -0.462 5.128 12.314 1.00 95.38 82 PHE A N 1
ATOM 660 C CA . PHE A 1 82 ? 0.612 4.211 11.955 1.00 95.38 82 PHE A CA 1
ATOM 661 C C . PHE A 1 82 ? 0.519 3.817 10.478 1.00 95.38 82 PHE A C 1
ATOM 663 O O . PHE A 1 82 ? 1.527 3.868 9.772 1.00 95.38 82 PHE A O 1
ATOM 670 N N . ASP A 1 83 ? -0.674 3.449 10.012 1.00 94.50 83 ASP A N 1
ATOM 671 C CA . ASP A 1 83 ? -0.883 3.006 8.634 1.00 94.50 83 ASP A CA 1
ATOM 672 C C . ASP A 1 83 ? -0.695 4.142 7.618 1.00 94.50 83 ASP A C 1
ATOM 674 O O . ASP A 1 83 ? -0.072 3.959 6.579 1.00 94.50 83 ASP A O 1
ATOM 678 N N . LEU A 1 84 ? -1.090 5.368 7.967 1.00 94.94 84 LEU A N 1
ATOM 679 C CA . LEU A 1 84 ? -0.931 6.527 7.090 1.00 94.94 84 LEU A CA 1
ATOM 680 C C . LEU A 1 84 ? 0.491 7.095 7.035 1.00 94.94 84 LEU A C 1
ATOM 682 O O . LEU A 1 84 ? 0.839 7.713 6.028 1.00 94.94 84 LEU A O 1
ATOM 686 N N . LEU A 1 85 ? 1.288 6.960 8.103 1.00 94.62 85 LEU A N 1
ATOM 687 C CA . LEU A 1 85 ? 2.566 7.679 8.243 1.00 94.62 85 LEU A CA 1
ATOM 688 C C . LEU A 1 85 ? 3.795 6.772 8.314 1.00 94.62 85 LEU A C 1
ATOM 690 O O . LEU A 1 85 ? 4.871 7.162 7.864 1.00 94.62 85 LEU A O 1
ATOM 694 N N . ILE A 1 86 ? 3.664 5.584 8.899 1.00 94.00 86 ILE A N 1
ATOM 695 C CA . ILE A 1 86 ? 4.797 4.689 9.167 1.00 94.00 86 ILE A CA 1
ATOM 696 C C . ILE A 1 86 ? 4.797 3.529 8.183 1.00 94.00 86 ILE A C 1
ATOM 698 O O . ILE A 1 86 ? 5.832 3.225 7.596 1.00 94.00 86 ILE A O 1
ATOM 702 N N . HIS A 1 87 ? 3.638 2.916 7.948 1.00 92.06 87 HIS A N 1
ATOM 703 C CA . HIS A 1 87 ? 3.509 1.805 7.011 1.00 92.06 87 HIS A CA 1
ATOM 704 C C . HIS A 1 87 ? 4.028 2.125 5.593 1.00 92.06 87 HIS A C 1
ATOM 706 O O . HIS A 1 87 ? 4.800 1.314 5.068 1.00 92.06 87 HIS A O 1
ATOM 712 N N . PRO A 1 88 ? 3.757 3.301 4.981 1.00 92.31 88 PRO A N 1
ATOM 713 C CA . PRO A 1 88 ? 4.173 3.567 3.605 1.00 92.31 88 PRO A CA 1
ATOM 714 C C . PRO A 1 88 ? 5.697 3.647 3.452 1.00 92.31 88 PRO A C 1
ATOM 716 O O . PRO A 1 88 ? 6.229 3.303 2.397 1.00 92.31 88 PRO A O 1
ATOM 719 N N . GLN A 1 89 ? 6.417 3.980 4.532 1.00 89.81 89 GLN A N 1
ATOM 720 C CA . GLN A 1 89 ? 7.884 3.950 4.579 1.00 89.81 89 GLN A CA 1
ATOM 721 C C . GLN A 1 89 ? 8.454 2.539 4.375 1.00 89.81 89 GLN A C 1
ATOM 723 O O . GLN A 1 89 ? 9.629 2.391 4.056 1.00 89.81 89 GLN A O 1
ATOM 728 N N . TRP A 1 90 ? 7.647 1.491 4.557 1.00 90.75 90 TRP A N 1
ATOM 729 C CA . TRP A 1 90 ? 8.027 0.107 4.270 1.00 90.75 90 TRP A CA 1
ATOM 730 C C . TRP A 1 90 ? 7.436 -0.381 2.951 1.00 90.75 90 TRP A C 1
ATOM 732 O O . TRP A 1 90 ? 8.120 -1.066 2.193 1.00 90.75 90 TRP A O 1
ATOM 742 N N . VAL A 1 91 ? 6.178 -0.025 2.674 1.00 91.88 91 VAL A N 1
ATOM 743 C CA . VAL A 1 91 ? 5.461 -0.422 1.453 1.00 91.88 91 VAL A CA 1
ATOM 744 C C . VAL A 1 91 ? 6.194 0.079 0.210 1.00 91.88 91 VAL A C 1
ATOM 746 O O . VAL A 1 91 ? 6.475 -0.711 -0.693 1.00 91.88 91 VAL A O 1
ATOM 749 N N . PHE A 1 92 ? 6.519 1.376 0.155 1.00 92.25 92 PHE A N 1
ATOM 750 C CA . PHE A 1 92 ? 7.066 1.983 -1.055 1.00 92.25 92 PHE A CA 1
ATOM 751 C C . PHE A 1 92 ? 8.459 1.455 -1.398 1.00 92.25 92 PHE A C 1
ATOM 753 O O . PHE A 1 92 ? 8.615 0.953 -2.513 1.00 92.25 92 PHE A O 1
ATOM 760 N N . PRO A 1 93 ? 9.458 1.459 -0.492 1.00 90.62 93 PRO A N 1
ATOM 761 C CA . PRO A 1 93 ? 10.774 0.926 -0.835 1.00 90.62 93 PRO A CA 1
ATOM 762 C C . PRO A 1 93 ? 10.721 -0.545 -1.259 1.00 90.62 93 PRO A C 1
ATOM 764 O O . PRO A 1 93 ? 11.412 -0.932 -2.201 1.00 90.62 93 PRO A O 1
ATOM 767 N N . MET A 1 94 ? 9.860 -1.356 -0.630 1.00 91.00 94 MET A N 1
ATOM 768 C CA . MET A 1 94 ? 9.647 -2.751 -1.030 1.00 91.00 94 MET A CA 1
ATOM 769 C C . MET A 1 94 ? 9.051 -2.868 -2.433 1.00 91.00 94 MET A C 1
ATOM 771 O O . MET A 1 94 ? 9.531 -3.676 -3.226 1.00 91.00 94 MET A O 1
ATOM 775 N N . TYR A 1 95 ? 8.037 -2.063 -2.759 1.00 93.81 95 TYR A N 1
ATOM 776 C CA . TYR A 1 95 ? 7.442 -2.036 -4.094 1.00 93.81 95 TYR A CA 1
ATOM 777 C C . TYR A 1 95 ? 8.470 -1.651 -5.162 1.00 93.81 95 TYR A C 1
ATOM 779 O O . TYR A 1 95 ? 8.636 -2.383 -6.136 1.00 93.81 95 TYR A O 1
ATOM 787 N N . TYR A 1 96 ? 9.194 -0.544 -4.963 1.00 93.62 96 TYR A N 1
ATOM 788 C CA . TYR A 1 96 ? 10.211 -0.086 -5.912 1.00 93.62 96 TYR A CA 1
ATOM 789 C C . TYR A 1 96 ? 11.331 -1.120 -6.068 1.00 93.62 96 TYR A C 1
ATOM 791 O O . TYR A 1 96 ? 11.728 -1.419 -7.189 1.00 93.62 96 TYR A O 1
ATOM 799 N N . THR A 1 97 ? 11.784 -1.740 -4.975 1.00 92.62 97 THR A N 1
ATOM 800 C CA . THR A 1 97 ? 12.825 -2.779 -5.035 1.00 92.62 97 THR A CA 1
ATOM 801 C C . THR A 1 97 ? 12.347 -4.007 -5.805 1.00 92.62 97 THR A C 1
ATOM 803 O O . THR A 1 97 ? 13.075 -4.517 -6.650 1.00 92.62 97 THR A O 1
ATOM 806 N N . LEU A 1 98 ? 11.113 -4.466 -5.568 1.00 92.94 98 LEU A N 1
ATOM 807 C CA . LEU A 1 98 ? 10.534 -5.590 -6.309 1.00 92.94 98 LEU A CA 1
ATOM 808 C C . LEU A 1 98 ? 10.325 -5.257 -7.787 1.00 92.94 98 LEU A C 1
ATOM 810 O O . LEU A 1 98 ? 10.591 -6.103 -8.638 1.00 92.94 98 LEU A O 1
ATOM 814 N N . LYS A 1 99 ? 9.887 -4.033 -8.100 1.00 92.69 99 LYS A N 1
ATOM 815 C CA . LYS A 1 99 ? 9.746 -3.567 -9.482 1.00 92.69 99 LYS A CA 1
ATOM 816 C C . LYS A 1 99 ? 11.088 -3.630 -10.213 1.00 92.69 99 LYS A C 1
ATOM 818 O O . LYS A 1 99 ? 11.168 -4.239 -11.278 1.00 92.69 99 LYS A O 1
ATOM 823 N N . GLU A 1 100 ? 12.140 -3.062 -9.627 1.00 93.69 100 GLU A N 1
ATOM 824 C CA . GLU A 1 100 ? 13.475 -3.066 -10.233 1.00 93.69 100 GLU A CA 1
ATOM 825 C C . GLU A 1 100 ? 14.069 -4.478 -10.317 1.00 93.69 100 GLU A C 1
ATOM 827 O O . GLU A 1 100 ? 14.637 -4.838 -11.344 1.00 93.69 100 GLU A O 1
ATOM 832 N N . ALA A 1 101 ? 13.879 -5.316 -9.294 1.00 92.56 101 ALA A N 1
ATOM 833 C CA . ALA A 1 101 ? 14.381 -6.689 -9.290 1.00 92.56 101 ALA A CA 1
ATOM 834 C C . ALA A 1 101 ? 13.740 -7.567 -10.377 1.00 92.56 101 ALA A C 1
ATOM 836 O O . ALA A 1 101 ? 14.415 -8.407 -10.967 1.00 92.56 101 ALA A O 1
ATOM 837 N N . VAL A 1 102 ? 12.449 -7.384 -10.665 1.00 92.81 102 VAL A N 1
ATOM 838 C CA . VAL A 1 102 ? 11.751 -8.146 -11.716 1.00 92.81 102 VAL A CA 1
ATOM 839 C C . VAL A 1 102 ? 12.085 -7.614 -13.110 1.00 92.81 102 VAL A C 1
ATOM 841 O O . VAL A 1 102 ? 12.272 -8.397 -14.045 1.00 92.81 102 VAL A O 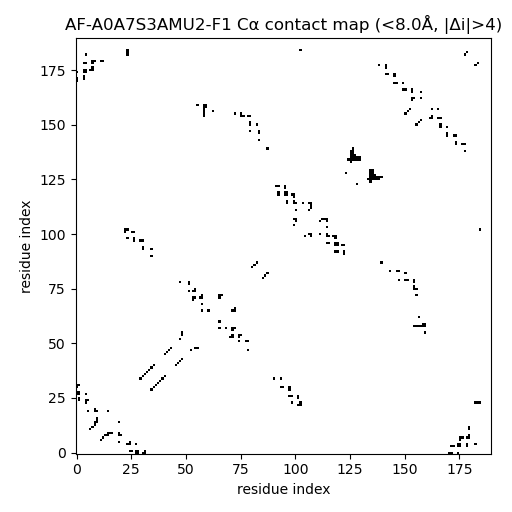1
ATOM 844 N N . ASN A 1 103 ? 12.172 -6.291 -13.267 1.00 90.56 103 ASN A N 1
ATOM 845 C CA . ASN A 1 103 ? 12.450 -5.674 -14.563 1.00 90.56 103 ASN A CA 1
ATOM 846 C C . ASN A 1 103 ? 13.921 -5.815 -14.980 1.00 90.56 103 ASN A C 1
ATOM 848 O O . ASN A 1 103 ? 14.201 -5.981 -16.165 1.00 90.56 103 ASN A O 1
ATOM 852 N N . HIS A 1 104 ? 14.843 -5.833 -14.016 1.00 91.12 104 HIS A N 1
ATOM 853 C CA . HIS A 1 104 ? 16.286 -5.936 -14.231 1.00 91.12 104 HIS A CA 1
ATOM 854 C C . HIS A 1 104 ? 16.872 -7.149 -13.495 1.00 91.12 104 HIS A C 1
ATOM 856 O O . HIS A 1 104 ? 17.843 -7.037 -12.747 1.00 91.12 104 HIS A O 1
ATOM 862 N N . PHE A 1 105 ? 16.275 -8.326 -13.707 1.00 89.81 105 PHE A N 1
ATOM 863 C CA . PHE A 1 105 ? 16.632 -9.549 -12.981 1.00 89.81 105 PHE A CA 1
ATOM 864 C C . PHE A 1 105 ? 18.114 -9.933 -13.097 1.00 89.81 105 PHE A C 1
ATOM 866 O O . PHE A 1 105 ? 18.721 -10.309 -12.098 1.00 89.81 105 PHE A O 1
ATOM 873 N N . ASP A 1 106 ? 18.728 -9.773 -14.273 1.00 91.38 106 ASP A N 1
ATOM 874 C CA . ASP A 1 106 ? 20.153 -10.077 -14.462 1.00 91.38 106 ASP A CA 1
ATOM 875 C C . ASP A 1 106 ? 21.051 -9.162 -13.615 1.00 91.38 106 ASP A C 1
ATOM 877 O O . ASP A 1 106 ? 22.027 -9.618 -13.016 1.00 91.38 106 ASP A O 1
ATOM 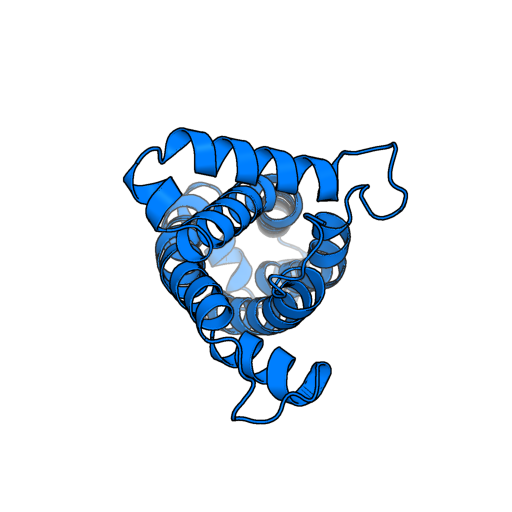881 N N . ALA A 1 107 ? 20.692 -7.878 -13.511 1.00 88.81 107 ALA A N 1
ATOM 882 C CA . ALA A 1 107 ? 21.390 -6.920 -12.657 1.00 88.81 107 ALA A CA 1
ATOM 883 C C . ALA A 1 107 ? 21.163 -7.232 -11.172 1.00 88.81 107 ALA A C 1
ATOM 885 O O . ALA A 1 107 ? 22.100 -7.166 -10.379 1.00 88.81 107 ALA A O 1
ATOM 886 N N . PHE A 1 108 ? 19.946 -7.639 -10.800 1.00 90.81 108 PHE A N 1
ATOM 887 C CA . PHE A 1 108 ? 19.631 -8.076 -9.442 1.00 90.81 108 PHE A CA 1
ATOM 888 C C . PHE A 1 108 ? 20.431 -9.319 -9.038 1.00 90.81 108 PHE A C 1
ATOM 890 O O . PHE A 1 108 ? 20.951 -9.368 -7.927 1.00 90.81 108 PHE A O 1
ATOM 897 N N . ALA A 1 109 ? 20.583 -10.295 -9.935 1.00 90.94 109 ALA A N 1
ATOM 898 C CA . ALA A 1 109 ? 21.352 -11.509 -9.675 1.00 90.94 109 ALA A CA 1
ATOM 899 C C . ALA A 1 109 ? 22.849 -11.226 -9.456 1.00 90.94 109 ALA A C 1
ATOM 901 O O . ALA A 1 109 ? 23.494 -11.908 -8.661 1.00 90.94 109 ALA A O 1
ATOM 902 N N . GLN A 1 110 ? 23.398 -10.217 -10.138 1.00 93.00 110 GLN A N 1
ATOM 903 C CA . GLN A 1 110 ? 24.802 -9.820 -10.005 1.00 93.00 110 GLN A CA 1
ATOM 904 C C . GLN A 1 110 ? 25.047 -8.917 -8.792 1.00 93.00 110 GLN A C 1
ATOM 906 O O . GLN A 1 110 ? 26.045 -9.078 -8.090 1.00 93.00 110 GLN A O 1
ATOM 911 N N . SER A 1 111 ? 24.156 -7.956 -8.542 1.00 92.88 111 SER A N 1
ATOM 912 C CA . SER A 1 111 ? 24.288 -7.007 -7.440 1.00 92.88 111 SER A CA 1
ATOM 913 C C . SER A 1 111 ? 22.916 -6.587 -6.892 1.00 92.88 111 SER A C 1
ATOM 915 O O . SER A 1 111 ? 22.334 -5.583 -7.309 1.00 92.88 111 SER A O 1
ATOM 917 N N . PRO A 1 112 ? 22.387 -7.315 -5.892 1.00 91.31 112 PRO A N 1
ATOM 918 C CA . PRO A 1 112 ? 21.128 -6.948 -5.246 1.00 91.31 112 PRO A CA 1
ATOM 919 C C . PRO A 1 112 ? 21.159 -5.555 -4.600 1.00 91.31 112 PRO A C 1
ATOM 921 O O . PRO A 1 112 ? 20.152 -4.847 -4.586 1.00 91.31 112 PRO A O 1
ATOM 924 N N . SER A 1 113 ? 22.315 -5.144 -4.067 1.00 91.50 113 SER A N 1
ATOM 925 C CA . SER A 1 113 ? 22.471 -3.846 -3.406 1.00 91.50 113 SER A CA 1
ATOM 926 C C . SER A 1 113 ? 22.380 -2.681 -4.387 1.00 91.50 113 SER A C 1
ATOM 928 O O . SER A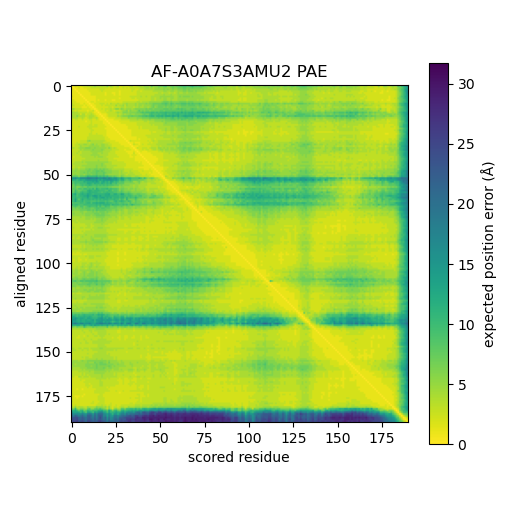 1 113 ? 21.750 -1.679 -4.055 1.00 91.50 113 SER A O 1
ATOM 930 N N . SER A 1 114 ? 22.932 -2.806 -5.601 1.00 91.00 114 SER A N 1
ATOM 931 C CA . SER A 1 114 ? 22.832 -1.740 -6.604 1.00 91.00 114 SER A CA 1
ATOM 932 C C . SER A 1 114 ? 21.388 -1.540 -7.059 1.00 91.00 114 SER A C 1
ATOM 934 O O . SER A 1 114 ? 20.934 -0.404 -7.172 1.00 91.00 114 SER A O 1
ATOM 936 N N . VAL A 1 115 ? 20.636 -2.630 -7.245 1.00 91.69 115 VAL A N 1
ATOM 937 C CA . VAL A 1 115 ? 19.204 -2.580 -7.582 1.00 91.69 115 VAL A CA 1
ATOM 938 C C . VAL A 1 115 ? 18.397 -1.912 -6.470 1.00 91.69 115 VAL A C 1
ATOM 940 O O . VAL A 1 115 ? 17.562 -1.053 -6.749 1.00 91.69 115 VAL A O 1
ATOM 943 N N . ALA A 1 116 ? 18.682 -2.233 -5.205 1.00 91.69 116 ALA A N 1
ATOM 944 C CA . ALA A 1 116 ? 18.043 -1.571 -4.071 1.00 91.69 116 ALA A CA 1
ATOM 945 C C . ALA A 1 116 ? 18.366 -0.065 -4.021 1.00 91.69 116 ALA A C 1
ATOM 947 O O . ALA A 1 116 ? 17.473 0.746 -3.779 1.00 91.69 116 ALA A O 1
ATOM 948 N N . SER A 1 117 ? 19.611 0.338 -4.298 1.00 92.38 117 SER A N 1
ATOM 949 C CA . SER A 1 117 ? 19.987 1.757 -4.366 1.00 92.38 117 SER A CA 1
ATOM 950 C C . SER A 1 117 ? 19.254 2.504 -5.484 1.00 92.38 117 SER A C 1
ATOM 952 O O . SER A 1 117 ? 18.755 3.604 -5.247 1.00 92.38 117 SER A O 1
ATOM 954 N N . VAL A 1 118 ? 19.124 1.902 -6.672 1.00 93.00 118 VAL A N 1
ATOM 955 C CA . VAL A 1 118 ? 18.347 2.474 -7.789 1.00 93.00 118 VAL A CA 1
ATOM 956 C C . VAL A 1 118 ? 16.870 2.603 -7.417 1.00 93.00 118 VAL A C 1
ATOM 958 O O . VAL A 1 118 ? 16.267 3.654 -7.634 1.00 93.00 118 VAL A O 1
ATOM 961 N N . ALA A 1 119 ? 16.294 1.573 -6.797 1.00 93.06 119 ALA A N 1
ATOM 962 C CA . ALA A 1 119 ? 14.912 1.585 -6.332 1.00 93.06 119 ALA A CA 1
ATOM 963 C C . ALA A 1 119 ? 14.644 2.701 -5.309 1.00 93.06 119 ALA A C 1
ATOM 965 O O . ALA A 1 119 ? 13.654 3.423 -5.429 1.00 93.06 119 ALA A O 1
ATOM 966 N N . VAL A 1 120 ? 15.540 2.882 -4.333 1.00 91.62 120 VAL A N 1
ATOM 967 C CA . VAL A 1 120 ? 15.452 3.973 -3.349 1.00 91.62 120 VAL A CA 1
ATOM 968 C C . VAL A 1 120 ? 15.597 5.335 -4.027 1.00 91.62 120 VAL A C 1
ATOM 970 O O . VAL A 1 120 ? 14.849 6.252 -3.696 1.00 91.62 120 VAL A O 1
ATOM 973 N N . GLY A 1 121 ? 16.490 5.464 -5.013 1.00 91.75 121 GLY A N 1
ATOM 974 C CA . GLY A 1 121 ? 16.625 6.680 -5.818 1.00 91.75 121 GLY A CA 1
ATOM 975 C C . GLY A 1 121 ? 15.340 7.033 -6.574 1.00 91.75 121 GLY A C 1
ATOM 976 O O . GLY A 1 121 ? 14.894 8.177 -6.524 1.00 91.75 121 GLY A O 1
ATOM 977 N N . LYS A 1 122 ? 14.690 6.046 -7.205 1.00 91.12 122 LYS A N 1
ATOM 978 C CA . LYS A 1 122 ? 13.393 6.219 -7.886 1.00 91.12 122 LYS A CA 1
ATOM 979 C C . LYS A 1 122 ? 12.279 6.599 -6.907 1.00 91.12 122 LYS A C 1
ATOM 981 O O . LYS A 1 122 ? 11.521 7.526 -7.182 1.00 91.12 122 LYS A O 1
ATOM 986 N N . TYR A 1 123 ? 12.210 5.944 -5.747 1.00 91.56 123 TYR A N 1
ATOM 987 C CA . TYR A 1 123 ? 11.271 6.318 -4.684 1.00 91.56 123 TYR A CA 1
ATOM 988 C C . TYR A 1 123 ? 11.483 7.765 -4.221 1.00 91.56 123 TYR A C 1
ATOM 990 O O . TYR A 1 123 ? 10.510 8.508 -4.079 1.00 91.56 123 TYR A O 1
ATOM 998 N N . TRP A 1 124 ? 12.744 8.169 -4.028 1.00 89.94 124 TRP A N 1
ATOM 999 C CA . TRP A 1 124 ? 13.097 9.523 -3.617 1.00 89.94 124 TRP A CA 1
ATOM 1000 C C . TRP A 1 124 ? 12.693 10.555 -4.663 1.00 89.94 124 TRP A C 1
ATOM 1002 O O . TRP A 1 124 ? 12.002 11.515 -4.333 1.00 89.94 124 TRP A O 1
ATOM 1012 N N . LYS A 1 125 ? 13.046 10.320 -5.932 1.00 89.19 125 LYS A N 1
ATOM 1013 C CA . LYS A 1 125 ? 12.675 11.192 -7.054 1.00 89.19 125 LYS A CA 1
ATOM 1014 C C . LYS A 1 125 ? 11.161 11.411 -7.135 1.00 89.19 125 LYS A C 1
ATOM 1016 O O . LYS A 1 125 ? 10.701 12.515 -7.387 1.00 89.19 125 LYS A O 1
ATOM 1021 N N . ASN A 1 126 ? 10.388 10.363 -6.871 1.00 87.44 126 ASN A N 1
ATOM 1022 C CA . ASN A 1 126 ? 8.932 10.389 -6.986 1.00 87.44 126 ASN A CA 1
ATOM 1023 C C . ASN A 1 126 ? 8.196 10.945 -5.760 1.00 87.44 126 ASN A C 1
ATOM 1025 O O . ASN A 1 126 ? 6.973 11.083 -5.831 1.00 87.44 126 ASN A O 1
ATOM 1029 N N . ASN A 1 127 ? 8.888 11.204 -4.639 1.00 88.69 127 ASN A N 1
ATOM 1030 C CA . ASN A 1 127 ? 8.228 11.669 -3.410 1.00 88.69 127 ASN A CA 1
ATOM 1031 C C . ASN A 1 127 ? 8.908 12.835 -2.681 1.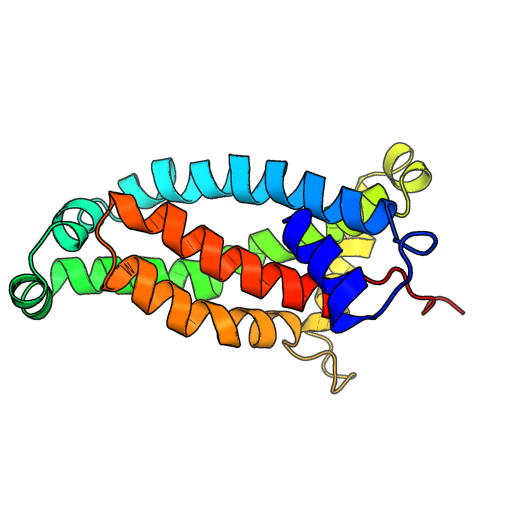00 88.69 127 ASN A C 1
ATOM 1033 O O . ASN A 1 127 ? 8.252 13.491 -1.874 1.00 88.69 127 ASN A O 1
ATOM 1037 N N . PHE A 1 128 ? 10.185 13.110 -2.929 1.00 89.00 128 PHE A N 1
ATOM 1038 C CA . PHE A 1 128 ? 10.960 14.101 -2.175 1.00 89.00 128 PHE A CA 1
ATOM 1039 C C . PHE A 1 128 ? 11.803 15.021 -3.062 1.00 89.00 128 PHE A C 1
ATOM 1041 O O . PHE A 1 128 ? 12.492 15.900 -2.542 1.00 89.00 128 PHE A O 1
ATOM 1048 N N . ASP A 1 129 ? 11.763 14.846 -4.383 1.00 86.00 129 ASP A N 1
ATOM 1049 C CA . ASP A 1 129 ? 12.432 15.756 -5.303 1.00 86.00 129 ASP A CA 1
ATOM 1050 C C . ASP A 1 129 ? 11.612 17.037 -5.469 1.00 86.00 129 ASP A C 1
ATOM 1052 O O . ASP A 1 129 ? 10.561 17.058 -6.103 1.00 86.00 129 ASP A O 1
ATOM 1056 N N . VAL A 1 130 ? 12.114 18.117 -4.871 1.00 81.19 130 VAL A N 1
ATOM 1057 C CA . VAL A 1 130 ? 11.505 19.453 -4.916 1.00 81.19 130 VAL A CA 1
ATOM 1058 C C . VAL A 1 130 ? 11.726 20.167 -6.250 1.00 81.19 130 VAL A C 1
ATOM 1060 O O . VAL A 1 130 ? 11.158 21.233 -6.465 1.00 81.19 130 VAL A O 1
ATOM 1063 N N . THR A 1 131 ? 12.573 19.620 -7.128 1.00 81.88 131 THR A N 1
ATOM 1064 C CA . THR A 1 131 ? 12.858 20.204 -8.446 1.00 81.88 131 THR A CA 1
ATOM 1065 C C . THR A 1 131 ? 11.854 19.769 -9.512 1.00 81.88 131 THR A C 1
ATOM 1067 O O . THR A 1 131 ? 11.759 20.411 -10.555 1.00 81.88 131 THR A O 1
ATOM 1070 N N . ASN A 1 132 ? 11.075 18.718 -9.237 1.00 74.38 132 ASN A N 1
ATOM 1071 C CA . ASN A 1 132 ? 10.027 18.209 -10.109 1.00 74.38 132 ASN A CA 1
ATOM 1072 C C . ASN A 1 132 ? 8.653 18.439 -9.463 1.00 74.38 132 ASN A C 1
ATOM 1074 O O . ASN A 1 132 ? 8.348 17.846 -8.428 1.00 74.38 132 ASN A O 1
ATOM 1078 N N . GLU A 1 133 ? 7.801 19.257 -10.088 1.00 70.31 133 GLU A N 1
ATOM 1079 C CA . GLU A 1 133 ? 6.436 19.515 -9.602 1.00 70.31 133 GLU A CA 1
ATOM 1080 C C . GLU A 1 133 ? 5.599 18.227 -9.493 1.00 70.31 133 GLU A C 1
ATOM 1082 O O . GLU A 1 133 ? 4.763 18.106 -8.599 1.00 70.31 133 GLU A O 1
ATOM 1087 N N . GLU A 1 134 ? 5.869 17.225 -10.336 1.00 68.44 134 GLU A N 1
ATOM 1088 C CA . GLU A 1 134 ? 5.205 15.915 -10.294 1.00 68.44 134 GLU A CA 1
ATOM 1089 C C . GLU A 1 134 ? 5.838 14.934 -9.290 1.00 68.44 134 GLU A C 1
ATOM 1091 O O . GLU A 1 134 ? 5.316 13.835 -9.080 1.00 68.44 134 GLU A O 1
ATOM 1096 N N . GLY A 1 135 ? 6.970 15.292 -8.676 1.00 69.44 135 GLY A N 1
ATOM 1097 C CA . GLY A 1 135 ? 7.750 14.432 -7.782 1.00 69.44 135 GLY A CA 1
ATOM 1098 C C . GLY A 1 135 ? 7.477 14.636 -6.292 1.00 69.44 135 GLY A C 1
ATOM 1099 O O . GLY A 1 135 ? 7.906 13.820 -5.481 1.00 69.44 135 GLY A O 1
ATOM 1100 N N . LEU A 1 136 ? 6.774 15.690 -5.876 1.00 81.94 136 LEU A N 1
ATOM 1101 C CA . LEU A 1 136 ? 6.630 15.982 -4.449 1.00 81.94 136 LEU A CA 1
ATOM 1102 C C . LEU A 1 136 ? 5.456 15.216 -3.819 1.00 81.94 136 LEU A C 1
ATOM 1104 O O . LEU A 1 136 ? 4.293 15.584 -3.966 1.00 81.94 136 LEU A O 1
ATOM 1108 N N . ILE A 1 137 ? 5.778 14.177 -3.040 1.00 87.44 137 ILE A N 1
ATOM 1109 C CA . ILE A 1 137 ? 4.843 13.378 -2.223 1.00 87.44 137 ILE A CA 1
ATOM 1110 C C . ILE A 1 137 ? 3.746 12.728 -3.097 1.00 87.44 137 ILE A C 1
ATOM 1112 O O . ILE A 1 137 ? 2.651 12.419 -2.639 1.00 87.44 137 ILE A O 1
ATOM 1116 N N . THR A 1 138 ? 4.021 12.474 -4.377 1.00 89.75 138 THR A N 1
ATOM 1117 C CA . THR A 1 138 ? 3.001 12.032 -5.340 1.00 89.75 138 THR A CA 1
ATOM 1118 C C . THR A 1 138 ? 2.432 10.655 -5.015 1.00 89.75 138 THR A C 1
ATOM 1120 O O . THR A 1 138 ? 1.209 10.470 -5.028 1.00 89.75 138 THR A O 1
ATOM 1123 N N . ASP A 1 139 ? 3.282 9.689 -4.656 1.00 91.94 139 ASP A N 1
ATOM 1124 C CA . ASP A 1 139 ? 2.806 8.347 -4.297 1.00 91.94 139 ASP A CA 1
ATOM 1125 C C . ASP A 1 139 ? 2.086 8.362 -2.942 1.00 91.94 139 ASP A C 1
ATOM 1127 O O . ASP A 1 139 ? 1.081 7.675 -2.754 1.00 91.94 139 ASP A O 1
ATOM 1131 N N . TRP A 1 140 ? 2.560 9.195 -2.017 1.00 93.31 140 TRP A N 1
ATOM 1132 C CA . TRP A 1 140 ? 1.945 9.430 -0.709 1.00 93.31 140 TRP A CA 1
ATOM 1133 C C . TRP A 1 140 ? 0.566 10.083 -0.818 1.00 93.31 140 TRP A C 1
ATOM 1135 O O . TRP A 1 140 ? -0.373 9.640 -0.163 1.00 93.31 140 TRP A O 1
ATOM 1145 N N . ILE A 1 141 ? 0.397 11.087 -1.680 1.00 93.31 141 ILE A N 1
ATOM 1146 C CA . ILE A 1 141 ? -0.900 11.721 -1.940 1.00 93.31 141 ILE A CA 1
ATOM 1147 C C . ILE A 1 141 ? -1.867 10.698 -2.540 1.00 93.31 141 ILE A C 1
ATOM 1149 O O . ILE A 1 141 ? -3.023 10.625 -2.117 1.00 93.31 141 ILE A O 1
ATOM 1153 N N . ALA A 1 142 ? -1.417 9.888 -3.504 1.00 93.44 142 ALA A N 1
ATOM 1154 C CA . ALA A 1 142 ? -2.234 8.816 -4.070 1.00 93.44 142 ALA A CA 1
ATOM 1155 C C . ALA A 1 142 ? -2.634 7.776 -3.010 1.00 93.44 142 ALA A C 1
ATOM 1157 O O . ALA A 1 142 ? -3.784 7.335 -2.983 1.00 93.44 142 ALA A O 1
ATOM 1158 N N . PHE A 1 143 ? -1.714 7.434 -2.105 1.00 94.81 143 PHE A N 1
ATOM 1159 C CA . PHE A 1 143 ? -1.974 6.558 -0.967 1.00 94.81 143 PHE A CA 1
ATOM 1160 C C . PHE A 1 143 ? -3.017 7.167 -0.019 1.00 94.81 143 PHE A C 1
ATOM 1162 O O . PHE A 1 143 ? -4.056 6.552 0.222 1.00 94.81 143 PHE A O 1
ATOM 1169 N N . TRP A 1 144 ? -2.824 8.404 0.442 1.00 95.81 144 TRP A N 1
ATOM 1170 C CA . TRP A 1 144 ? -3.739 9.074 1.371 1.00 95.81 144 TRP A CA 1
ATOM 1171 C C . TRP A 1 144 ? -5.140 9.297 0.802 1.00 95.81 144 TRP A C 1
ATOM 1173 O O . TRP A 1 144 ? -6.115 9.164 1.542 1.00 95.81 144 TRP A O 1
ATOM 1183 N N . LYS A 1 145 ? -5.273 9.565 -0.505 1.00 95.25 145 LYS A N 1
ATOM 1184 C CA . LYS A 1 145 ? -6.581 9.698 -1.174 1.00 95.25 145 LYS A CA 1
ATOM 1185 C C . LYS A 1 145 ? -7.479 8.474 -0.983 1.00 95.25 145 LYS A C 1
ATOM 1187 O O . LYS A 1 145 ? -8.699 8.614 -1.005 1.00 95.25 145 LYS A O 1
ATOM 1192 N N . ILE A 1 146 ? -6.890 7.294 -0.800 1.00 95.38 146 ILE A N 1
ATOM 1193 C CA . ILE A 1 146 ? -7.622 6.043 -0.592 1.00 95.38 146 ILE A CA 1
ATOM 1194 C C . ILE A 1 146 ? -7.627 5.671 0.888 1.00 95.38 146 ILE A C 1
ATOM 1196 O O . ILE A 1 146 ? -8.685 5.399 1.458 1.00 95.38 146 ILE A O 1
ATOM 1200 N N . TRP A 1 147 ? -6.457 5.689 1.520 1.00 96.00 147 TRP A N 1
ATOM 1201 C CA . TRP A 1 147 ? -6.271 5.107 2.841 1.00 96.00 147 TRP A CA 1
ATOM 1202 C C . TRP A 1 147 ? -6.767 5.975 3.988 1.00 96.00 147 TRP A C 1
ATOM 1204 O O . TRP A 1 147 ? -7.214 5.417 4.976 1.00 96.00 147 TRP A O 1
ATOM 1214 N N . VAL A 1 148 ? -6.846 7.307 3.859 1.00 96.00 148 VAL A N 1
ATOM 1215 C CA . VAL A 1 148 ? -7.435 8.130 4.938 1.00 96.00 148 VAL A CA 1
ATOM 1216 C C . VAL A 1 148 ? -8.876 7.697 5.223 1.00 96.00 148 VAL A C 1
ATOM 1218 O O . VAL A 1 148 ? -9.256 7.496 6.374 1.00 96.00 148 VAL A O 1
ATOM 1221 N N . ILE A 1 149 ? -9.679 7.506 4.173 1.00 95.88 149 ILE A N 1
ATOM 1222 C CA . ILE A 1 149 ? -11.050 7.005 4.317 1.00 95.88 149 ILE A CA 1
ATOM 1223 C C . ILE A 1 149 ? -11.052 5.497 4.584 1.00 95.88 149 ILE A C 1
ATOM 1225 O O . ILE A 1 149 ? -11.823 5.036 5.428 1.00 95.88 149 ILE A O 1
ATOM 1229 N N . GLY A 1 150 ? -10.183 4.741 3.908 1.00 96.19 150 GLY A N 1
ATOM 1230 C CA . GLY A 1 150 ? -10.049 3.298 4.096 1.00 96.19 150 GLY A CA 1
ATOM 1231 C C . GLY A 1 150 ? -9.800 2.907 5.549 1.00 96.19 150 GLY A C 1
ATOM 1232 O O . GLY A 1 150 ? -10.548 2.108 6.105 1.00 96.19 150 GLY A O 1
ATOM 1233 N N . ASP A 1 151 ? -8.838 3.546 6.202 1.00 96.06 151 ASP A N 1
ATOM 1234 C CA . ASP A 1 151 ? -8.441 3.272 7.580 1.00 96.06 151 ASP A CA 1
ATOM 1235 C C . ASP A 1 151 ? -9.506 3.684 8.588 1.00 96.06 151 ASP A C 1
ATOM 1237 O O . ASP A 1 151 ? -9.759 2.969 9.561 1.00 96.06 151 ASP A O 1
ATOM 1241 N N . ILE A 1 152 ? -10.195 4.802 8.348 1.00 95.12 152 ILE A N 1
ATOM 1242 C CA . ILE A 1 152 ? -11.346 5.197 9.165 1.00 95.12 152 ILE A CA 1
ATOM 1243 C C . ILE A 1 152 ? -12.427 4.108 9.101 1.00 95.12 152 ILE A C 1
ATOM 1245 O O . ILE A 1 152 ? -12.966 3.705 10.136 1.00 95.12 152 ILE A O 1
ATOM 1249 N N . VAL A 1 153 ? -12.717 3.582 7.908 1.00 95.44 153 VAL A N 1
ATOM 1250 C CA . VAL A 1 153 ? -13.680 2.489 7.721 1.00 95.44 153 VAL A CA 1
ATOM 1251 C C . VAL A 1 153 ? -13.192 1.199 8.386 1.00 95.44 153 VAL A C 1
ATOM 1253 O O . VAL A 1 153 ? -13.936 0.597 9.166 1.00 95.44 153 VAL A O 1
ATOM 1256 N N . VAL A 1 154 ? -11.953 0.781 8.133 1.00 94.81 154 VAL A N 1
ATOM 1257 C CA . VAL A 1 154 ? -11.378 -0.481 8.621 1.00 94.81 154 VAL A CA 1
ATOM 1258 C C . VAL A 1 154 ? -11.200 -0.464 10.141 1.00 94.81 154 VAL A C 1
ATOM 1260 O O . VAL A 1 154 ? -11.702 -1.348 10.838 1.00 94.81 154 VAL A O 1
ATOM 1263 N N . PHE A 1 155 ? -10.518 0.534 10.695 1.00 92.31 155 PHE A N 1
ATOM 1264 C CA . PHE A 1 155 ? -10.182 0.554 12.119 1.00 92.31 155 PHE A CA 1
ATOM 1265 C C . PHE A 1 155 ? -11.292 1.148 12.988 1.00 92.31 155 PHE A C 1
ATOM 1267 O O . PHE A 1 155 ? -11.471 0.700 14.126 1.00 92.31 155 PHE A O 1
ATOM 1274 N N . GLY A 1 156 ? -12.056 2.109 12.462 1.00 90.81 156 GLY A N 1
ATOM 1275 C CA . GLY A 1 156 ? -13.131 2.784 13.190 1.00 90.81 156 GLY A CA 1
ATOM 1276 C C . GLY A 1 156 ? -14.459 2.025 13.171 1.00 90.81 156 GLY A C 1
ATOM 1277 O O . GLY A 1 156 ? -15.088 1.841 14.220 1.00 90.81 156 GLY A O 1
ATOM 1278 N N . PHE A 1 157 ? -14.886 1.550 11.998 1.00 90.69 157 PHE A N 1
ATOM 1279 C CA . PHE A 1 157 ? -16.244 1.028 11.802 1.00 90.69 157 PHE A CA 1
ATOM 1280 C C . PHE A 1 157 ? -16.316 -0.495 11.667 1.00 90.69 157 PHE A C 1
ATOM 1282 O O . PHE A 1 157 ? -17.232 -1.103 12.230 1.00 90.69 157 PHE A O 1
ATOM 1289 N N . CYS A 1 158 ? -15.352 -1.142 11.016 1.00 91.75 158 CYS A N 1
ATOM 1290 C CA . CYS A 1 158 ? -15.446 -2.577 10.755 1.00 91.75 158 CYS A CA 1
ATOM 1291 C C . CYS A 1 158 ? -15.301 -3.427 12.032 1.00 91.75 158 CYS A C 1
ATOM 1293 O O . CYS A 1 158 ? -14.411 -3.174 12.854 1.00 91.75 158 CYS A O 1
ATOM 1295 N N . PRO A 1 159 ? -16.139 -4.47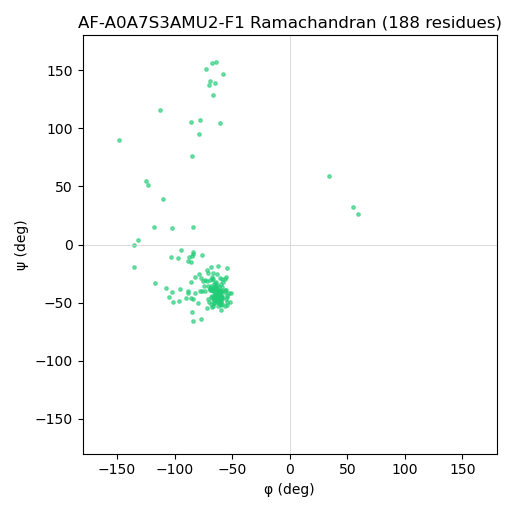1 12.205 1.00 90.94 159 PRO A N 1
ATOM 1296 C CA . PRO A 1 159 ? -15.885 -5.498 13.207 1.00 90.94 159 PRO A CA 1
ATOM 1297 C C . PRO A 1 159 ? -14.598 -6.263 12.886 1.00 90.94 159 PRO A C 1
ATOM 1299 O O . PRO A 1 159 ? -14.175 -6.310 11.730 1.00 90.94 159 PRO A O 1
ATOM 1302 N N . MET A 1 160 ? -13.982 -6.890 13.896 1.00 88.44 160 MET A N 1
ATOM 1303 C CA . MET A 1 160 ? -12.642 -7.485 13.757 1.00 88.44 160 MET A CA 1
ATOM 1304 C C . MET A 1 160 ? -12.512 -8.446 12.570 1.00 88.44 160 MET A C 1
ATOM 1306 O O . MET A 1 160 ? -11.525 -8.385 11.843 1.00 88.44 160 MET A O 1
ATOM 1310 N N . TRP A 1 161 ? -13.519 -9.290 12.340 1.00 89.12 161 TRP A N 1
ATOM 1311 C CA . TRP A 1 161 ? -13.524 -10.263 11.243 1.00 89.12 161 TRP A CA 1
ATOM 1312 C C . TRP A 1 161 ? -13.594 -9.612 9.852 1.00 89.12 161 TRP A C 1
ATOM 1314 O O . TRP A 1 161 ? -13.099 -10.182 8.884 1.00 89.12 161 TRP A O 1
ATOM 1324 N N . ALA A 1 162 ? -14.187 -8.419 9.743 1.00 91.50 162 ALA A N 1
ATOM 1325 C CA . ALA A 1 162 ? -14.374 -7.717 8.475 1.00 91.50 162 ALA A CA 1
ATOM 1326 C C . ALA A 1 162 ? -13.185 -6.820 8.110 1.00 91.50 162 ALA A C 1
ATOM 1328 O O . ALA A 1 162 ? -13.074 -6.407 6.959 1.00 91.50 162 ALA A O 1
ATOM 1329 N N . ARG A 1 163 ? -12.279 -6.539 9.058 1.00 91.12 163 ARG A N 1
ATOM 1330 C CA . ARG A 1 163 ? -11.137 -5.642 8.829 1.00 91.12 163 ARG A CA 1
ATOM 1331 C C . ARG A 1 163 ? -10.272 -6.092 7.660 1.00 91.12 163 ARG A C 1
ATOM 1333 O O . ARG A 1 163 ? -10.058 -5.306 6.750 1.00 91.12 163 ARG A O 1
ATOM 1340 N N . LEU A 1 164 ? -9.826 -7.351 7.650 1.00 89.69 164 LEU A N 1
ATOM 1341 C CA . LEU A 1 164 ? -8.976 -7.877 6.575 1.00 89.69 164 LEU A CA 1
ATOM 1342 C C . LEU A 1 164 ? -9.692 -7.900 5.208 1.00 89.69 164 LEU A C 1
ATOM 1344 O O . LEU A 1 164 ? -9.128 -7.364 4.254 1.00 89.69 164 LEU A O 1
ATOM 1348 N N . PRO A 1 165 ? -10.932 -8.422 5.077 1.00 92.19 165 PRO A N 1
ATOM 1349 C CA . PRO A 1 165 ? -11.678 -8.334 3.821 1.00 92.19 165 PRO A CA 1
ATOM 1350 C C . PRO A 1 165 ? -11.846 -6.902 3.298 1.00 92.19 165 PRO A C 1
ATOM 1352 O O . PRO A 1 165 ? -11.575 -6.644 2.128 1.00 92.19 165 PRO A O 1
ATOM 1355 N N . VAL A 1 166 ? -12.247 -5.957 4.156 1.00 94.69 166 VAL A N 1
ATOM 1356 C CA . VAL A 1 166 ? -12.452 -4.557 3.751 1.00 94.69 166 VAL A CA 1
ATOM 1357 C C . VAL A 1 166 ? -11.123 -3.889 3.397 1.00 94.69 166 VAL A C 1
ATOM 1359 O O . VAL A 1 166 ? -11.038 -3.199 2.383 1.00 94.69 166 VAL A O 1
ATOM 1362 N N . ASN A 1 167 ? -10.055 -4.176 4.144 1.00 93.75 167 ASN A N 1
ATOM 1363 C CA . ASN A 1 167 ? -8.697 -3.741 3.822 1.00 93.75 167 ASN A CA 1
ATOM 1364 C C . ASN A 1 167 ? -8.265 -4.202 2.422 1.00 93.75 167 ASN A C 1
ATOM 1366 O O . ASN A 1 167 ? -7.671 -3.433 1.670 1.00 93.75 167 ASN A O 1
ATOM 1370 N N . HIS A 1 168 ? -8.598 -5.436 2.031 1.00 92.38 168 HIS A N 1
ATOM 1371 C CA . HIS A 1 168 ? -8.300 -5.947 0.692 1.00 92.38 168 HIS A CA 1
ATOM 1372 C C . HIS A 1 168 ? -9.094 -5.250 -0.418 1.00 92.38 168 HIS A C 1
ATOM 1374 O O . HIS A 1 168 ? -8.566 -5.113 -1.521 1.00 92.38 168 HIS A O 1
ATOM 1380 N N . ILE A 1 169 ? -10.308 -4.761 -0.143 1.00 94.75 169 ILE A N 1
ATOM 1381 C CA . ILE A 1 169 ? -11.076 -3.944 -1.097 1.00 94.75 169 ILE A CA 1
ATOM 1382 C C . ILE A 1 169 ? -10.357 -2.611 -1.338 1.00 94.75 169 ILE A C 1
ATOM 1384 O O . ILE A 1 169 ? -10.085 -2.266 -2.487 1.00 94.75 169 ILE A O 1
ATOM 1388 N N . PHE A 1 170 ? -9.971 -1.896 -0.276 1.00 95.19 170 PHE A N 1
ATOM 1389 C CA . PHE A 1 170 ? -9.206 -0.649 -0.415 1.00 95.19 170 PHE A CA 1
ATOM 1390 C C . PHE A 1 170 ? -7.842 -0.881 -1.070 1.00 95.19 170 PHE A C 1
ATOM 1392 O O . PHE A 1 170 ? -7.459 -0.145 -1.979 1.00 95.19 170 PHE A O 1
ATOM 1399 N N . SER A 1 171 ? -7.167 -1.972 -0.704 1.00 93.62 171 SER A N 1
ATOM 1400 C CA . SER A 1 171 ? -5.915 -2.399 -1.335 1.00 93.62 171 SER A CA 1
ATOM 1401 C C . SER A 1 171 ? -6.096 -2.679 -2.826 1.00 93.62 171 SER A C 1
ATOM 1403 O O . SER A 1 171 ? -5.233 -2.322 -3.617 1.00 93.62 171 SER A O 1
ATOM 1405 N N . PHE A 1 172 ? -7.206 -3.294 -3.244 1.00 94.81 172 PHE A N 1
ATOM 1406 C CA . PHE A 1 172 ? -7.498 -3.534 -4.658 1.00 94.81 172 PHE A CA 1
ATOM 1407 C C . PHE A 1 172 ? -7.605 -2.218 -5.436 1.00 94.81 172 PHE A C 1
ATOM 1409 O O . PHE A 1 172 ? -6.969 -2.078 -6.481 1.00 94.81 172 PHE A O 1
ATOM 1416 N N . MET A 1 173 ? -8.349 -1.241 -4.907 1.00 95.00 173 MET A N 1
ATOM 1417 C CA . MET A 1 173 ? -8.470 0.085 -5.525 1.00 95.00 173 MET A CA 1
ATOM 1418 C C . MET A 1 173 ? -7.116 0.793 -5.593 1.00 95.00 173 MET A C 1
ATOM 1420 O O . MET A 1 173 ? -6.729 1.296 -6.646 1.00 95.00 173 MET A O 1
ATOM 1424 N N . TYR A 1 174 ? -6.371 0.786 -4.485 1.00 95.12 174 TYR A N 1
ATOM 1425 C CA . TYR A 1 174 ? -5.053 1.404 -4.420 1.00 95.12 174 TYR A CA 1
ATOM 1426 C C . TYR A 1 174 ? -4.071 0.760 -5.395 1.00 95.12 174 TYR A C 1
ATOM 1428 O O . TYR A 1 174 ? -3.342 1.461 -6.087 1.00 95.12 174 TYR A O 1
ATOM 1436 N N . VAL A 1 175 ? -4.095 -0.565 -5.529 1.00 94.50 175 VAL A N 1
ATOM 1437 C CA . VAL A 1 175 ? -3.246 -1.275 -6.488 1.00 94.50 175 VAL A CA 1
ATOM 1438 C C . VAL A 1 175 ? -3.617 -0.928 -7.925 1.00 94.50 175 VAL A C 1
ATOM 1440 O O . VAL A 1 175 ? -2.709 -0.821 -8.740 1.00 94.50 175 VAL A O 1
ATOM 1443 N N . CYS A 1 176 ? -4.892 -0.688 -8.249 1.00 93.50 176 CYS A N 1
ATOM 1444 C CA . CYS A 1 176 ? -5.263 -0.200 -9.582 1.00 93.50 176 CYS A CA 1
ATOM 1445 C C . CYS A 1 176 ? -4.608 1.161 -9.878 1.00 93.50 176 CYS A C 1
ATOM 1447 O O . CYS A 1 176 ? -4.052 1.348 -10.960 1.00 93.50 176 CYS A O 1
ATOM 1449 N N . VAL A 1 177 ? -4.628 2.078 -8.901 1.00 93.62 177 VAL A N 1
ATOM 1450 C CA . VAL A 1 177 ? -3.999 3.408 -8.993 1.00 93.62 177 VAL A CA 1
ATOM 1451 C C . VAL A 1 177 ? -2.477 3.300 -9.081 1.00 93.62 177 VAL A C 1
ATOM 1453 O O . VAL A 1 177 ? -1.875 3.888 -9.974 1.00 93.62 177 VAL A O 1
ATOM 1456 N N . LEU A 1 178 ? -1.849 2.507 -8.212 1.00 92.56 178 LEU A N 1
ATOM 1457 C CA . LEU A 1 178 ? -0.403 2.286 -8.209 1.00 92.56 178 LEU A CA 1
ATOM 1458 C C . LEU A 1 178 ? 0.070 1.640 -9.517 1.00 92.56 178 LEU A C 1
ATOM 1460 O O . LEU A 1 178 ? 1.088 2.035 -10.076 1.00 92.56 178 LEU A O 1
ATOM 1464 N N . SER A 1 179 ? -0.693 0.675 -10.024 1.00 92.06 179 SER A N 1
ATOM 1465 C CA . SER A 1 179 ? -0.480 0.039 -11.322 1.00 92.06 179 SER A CA 1
ATOM 1466 C C . SER A 1 179 ? -0.579 1.060 -12.457 1.00 92.06 179 SER A C 1
ATOM 1468 O O . SER A 1 179 ? 0.303 1.104 -13.305 1.00 92.06 179 SER A O 1
ATOM 1470 N N . PHE A 1 180 ? -1.567 1.952 -12.440 1.00 90.69 180 PHE A N 1
ATOM 1471 C CA . PHE A 1 180 ? -1.692 2.993 -13.460 1.00 90.69 180 PHE A CA 1
ATOM 1472 C C . PHE A 1 180 ? -0.536 4.005 -13.409 1.00 90.69 180 PHE A C 1
ATOM 1474 O O . PHE A 1 180 ? 0.065 4.313 -14.431 1.00 90.69 180 PHE A O 1
ATOM 1481 N N . MET A 1 181 ? -0.187 4.488 -12.214 1.00 89.88 181 MET A N 1
ATOM 1482 C CA . MET A 1 181 ? 0.845 5.515 -12.034 1.00 89.88 181 MET A CA 1
ATOM 1483 C C . MET A 1 181 ? 2.264 4.983 -12.239 1.00 89.88 181 MET A C 1
ATOM 1485 O O . MET A 1 181 ? 3.127 5.683 -12.756 1.00 89.88 181 MET A O 1
ATOM 1489 N N . ARG A 1 182 ? 2.538 3.767 -11.756 1.00 88.38 182 ARG A N 1
ATOM 1490 C CA . ARG A 1 182 ? 3.898 3.232 -11.599 1.00 88.38 182 ARG A CA 1
ATOM 1491 C C . ARG A 1 182 ? 4.060 1.829 -12.165 1.00 88.38 182 ARG A C 1
ATOM 1493 O O . ARG A 1 182 ? 5.126 1.248 -11.975 1.00 88.38 182 ARG A O 1
ATOM 1500 N N . GLY A 1 183 ? 3.046 1.254 -12.800 1.00 75.94 183 GLY A N 1
ATOM 1501 C CA . GLY A 1 183 ? 3.115 -0.097 -13.351 1.00 75.94 183 GLY A CA 1
ATOM 1502 C C . GLY A 1 183 ? 3.777 -0.148 -14.720 1.00 75.94 183 GLY A C 1
ATOM 1503 O O . GLY A 1 183 ? 4.394 -1.156 -15.045 1.00 75.94 183 GLY A O 1
ATOM 1504 N N . SER A 1 184 ? 3.710 0.924 -15.514 1.00 72.75 184 SER A N 1
ATOM 1505 C CA . SER A 1 184 ? 4.421 0.955 -16.788 1.00 72.75 184 SER A CA 1
ATOM 1506 C C . SER A 1 184 ? 5.939 0.907 -16.568 1.00 72.75 184 SER A C 1
ATOM 1508 O O . SER A 1 184 ? 6.512 1.512 -15.651 1.00 72.75 184 SER A O 1
ATOM 1510 N N . SER A 1 185 ? 6.588 0.134 -17.429 1.00 57.56 185 SER A N 1
ATOM 1511 C CA . SER A 1 185 ? 8.043 0.046 -17.573 1.00 57.56 185 SER A CA 1
ATOM 1512 C C . SER A 1 185 ? 8.577 1.153 -18.490 1.00 57.56 185 SER A C 1
ATOM 1514 O O . SER A 1 185 ? 9.675 1.020 -19.017 1.00 57.56 185 SER A O 1
ATOM 1516 N N . ALA A 1 186 ? 7.767 2.181 -18.771 1.00 45.44 186 ALA A N 1
ATOM 1517 C CA . ALA A 1 186 ? 7.997 3.106 -19.869 1.00 45.44 186 ALA A CA 1
ATOM 1518 C C . ALA A 1 186 ? 9.332 3.841 -19.693 1.00 45.44 186 ALA A C 1
ATOM 1520 O O . ALA A 1 186 ? 9.444 4.719 -18.849 1.00 45.44 186 ALA A O 1
ATOM 1521 N N . THR A 1 187 ? 10.332 3.427 -20.477 1.00 38.78 187 THR A N 1
ATOM 1522 C CA . THR A 1 187 ? 11.024 4.296 -21.444 1.00 38.78 187 THR A CA 1
ATOM 1523 C C . THR A 1 187 ? 11.165 5.764 -21.013 1.00 38.78 187 THR A C 1
ATOM 1525 O O . THR A 1 187 ? 10.692 6.654 -21.708 1.00 38.78 187 THR A O 1
ATOM 1528 N N . GLU A 1 188 ? 11.813 6.006 -19.875 1.00 37.12 188 GLU A N 1
ATOM 1529 C CA . GLU A 1 188 ? 12.317 7.322 -19.438 1.00 37.12 188 GLU A CA 1
ATOM 1530 C C . GLU A 1 188 ? 13.852 7.316 -19.285 1.00 37.12 188 GLU A C 1
ATOM 1532 O O . GLU A 1 188 ? 14.426 8.227 -18.699 1.00 37.12 188 GLU A O 1
ATOM 1537 N N . ASP A 1 189 ? 14.519 6.298 -19.837 1.00 33.53 189 ASP A N 1
ATOM 1538 C CA . ASP A 1 189 ? 15.983 6.209 -19.938 1.00 33.53 189 ASP A CA 1
ATOM 1539 C C . ASP A 1 189 ? 16.452 6.368 -21.406 1.00 33.53 189 ASP A C 1
ATOM 1541 O O . ASP A 1 189 ? 17.348 5.653 -21.860 1.00 33.53 189 ASP A O 1
ATOM 1545 N N . ALA A 1 190 ? 15.815 7.268 -22.168 1.00 28.09 190 ALA A N 1
ATOM 1546 C CA . ALA A 1 190 ? 16.294 7.721 -23.481 1.00 28.09 190 ALA A CA 1
ATOM 1547 C C . ALA A 1 190 ? 16.688 9.201 -23.425 1.00 28.09 190 ALA A C 1
ATOM 1549 O O . ALA A 1 190 ? 15.853 10.004 -22.950 1.00 28.09 190 ALA A O 1
#

Sequence (190 aa):
TQVADLLTQTALERKAWADIDWRRNAVFTLFGFGYFGCAQYYLYVNLFSRWFAGAARFANQPIRARMTDFAGQRAAVGQILFDLLIHPQWVFPMYYTLKEAVNHFDAFAQSPSSVASVAVGKYWKNNFDVTNEEGLITDWIAFWKIWVIGDIVVFGFCPMWARLPVNHIFSFMYVCVLSFMRGSSATEDA

Organism: NCBI:txid156174

Foldseek 3Di:
DLVLLVCLVCPVVVDDPVPDDVLLSVLCVCLCCVPVNPVVCCCVVPVLCVVLVCQQVLLADDLVVNVVPVSNVVSLVVVLCCVLPVVVVVSQLSSLLSSQCSVVVVVCVVPSPVSSVVSVVVLCQQDPPPVDPNRHHNLSVLVCVQSVVLSCCLRVHHNPVCNSVSNVVSVSVSVSVCCNVPSDPDDPPD

pLDDT: mean 89.0, std 10.09, range [28.09, 96.19]